Protein AF-A0A5J5IST2-F1 (afdb_monomer)

Organism: NCBI:txid661398

pLDDT: mean 74.39, std 21.65, range [31.3, 98.25]

Nearest PDB structures (foldseek):
  8cgm-assembly2_B  TM=4.853E-01  e=4.528E-01  Porphyromonas gingivalis ATCC 33277
  6ugh-assembly1_B  TM=4.024E-01  e=3.810E+00  Homo sapiens
  6d3k-assembly1_A  TM=3.036E-01  e=1.909E+00  Homo sapiens
  4ipb-assembly2_B  TM=3.328E-01  e=8.052E+00  Bacteroides ovatus ATCC 8483

Foldseek 3Di:
DDPVLVVLLVVLCCLCPNPPNDCVVPVPSVVVNVVSVVVVVVVVVVVPDPDPDDDDDDDDDDDDDDDDDDDDDDDDDDDDDDDDDDDDDDDDDDDDDPVVVVVVVVVVVVVVVVVVVVVVVVVVVVVVPPDDDPPQKDKDWDDFWFWPPDDAQQLCVLQAPDDKTWTDADQQKTWIKGFGVPDPDRKIKIFIAGPVCRHVRHVVDDDGPDMFIADVPAFGKDKDFDDPPDHPSCCVVAPGRWIWMWGDDPGGIIIMTIDDPPPPPDD

Mean predicted aligned error: 20.59 Å

Radius of gyration: 33.07 Å; Cα contacts (8 Å, |Δi|>4): 316; chains: 1; bounding box: 80×92×82 Å

Secondary structure (DSSP, 8-state):
--HHHHHHHHHHHHHHHSTT--GGG-HHHHHHHHHHHHHHHHHHHHHTSPPPPPPPPPPPPPPP---------------------------PPPPPPHHHHHHHHHHHHHHHHHHHHHHHHHHHGGGTT-----TT--EEEEEEEPB--PPPPHHHHTT-SS--EEB--BTTEEEEEEE-TTSSSS-EEEEEEETTSTTT-BTTB---SEEEE-BTTBPPEEEEE--TTS-HHHHHHS-TT-EEEEEE-SS-EEEEEEPPP------

Structure (mmCIF, N/CA/C/O backbone):
data_AF-A0A5J5IST2-F1
#
_entry.id   AF-A0A5J5IST2-F1
#
loop_
_atom_site.group_PDB
_atom_site.id
_atom_site.type_symbol
_atom_site.label_atom_id
_atom_site.label_alt_id
_atom_site.label_comp_id
_atom_site.label_asym_id
_atom_site.label_entity_id
_atom_site.label_seq_id
_atom_site.pdbx_PDB_ins_code
_atom_site.Cartn_x
_atom_site.Cartn_y
_atom_site.Cartn_z
_atom_site.occupancy
_atom_site.B_iso_or_equiv
_atom_site.auth_seq_id
_atom_site.auth_comp_id
_atom_site.auth_asym_id
_atom_site.auth_atom_id
_atom_site.pdbx_PDB_model_num
ATOM 1 N N . MET A 1 1 ? 1.943 11.727 -34.999 1.00 65.00 1 MET A N 1
ATOM 2 C CA . MET A 1 1 ? 2.673 10.558 -35.537 1.00 65.00 1 MET A CA 1
ATOM 3 C C . MET A 1 1 ? 1.964 10.143 -36.815 1.00 65.00 1 MET A C 1
ATOM 5 O O . MET A 1 1 ? 0.787 10.457 -36.927 1.00 65.00 1 MET A O 1
ATOM 9 N N . ASP A 1 2 ? 2.657 9.542 -37.778 1.00 83.94 2 ASP A N 1
ATOM 10 C CA . ASP A 1 2 ? 2.023 9.067 -39.017 1.00 83.94 2 ASP A CA 1
ATOM 11 C C . ASP A 1 2 ? 1.134 7.839 -38.740 1.00 83.94 2 ASP A C 1
ATOM 13 O O . ASP A 1 2 ? 1.546 6.939 -38.002 1.00 83.94 2 ASP A O 1
ATOM 17 N N . ASP A 1 3 ? -0.068 7.792 -39.321 1.00 85.12 3 ASP A N 1
ATOM 18 C CA . ASP A 1 3 ? -1.075 6.751 -39.051 1.00 85.12 3 ASP A CA 1
ATOM 19 C C . ASP A 1 3 ? -0.563 5.347 -39.419 1.00 85.12 3 ASP A C 1
ATOM 21 O O . ASP A 1 3 ? -0.889 4.356 -38.754 1.00 85.12 3 ASP A O 1
ATOM 25 N N . GLY A 1 4 ? 0.296 5.263 -40.442 1.00 91.50 4 GLY A N 1
ATOM 26 C CA . GLY A 1 4 ? 0.956 4.025 -40.855 1.00 91.50 4 GLY A CA 1
ATOM 27 C C . GLY A 1 4 ? 1.895 3.467 -39.784 1.00 91.50 4 GLY A C 1
ATOM 28 O O . GLY A 1 4 ? 1.865 2.271 -39.497 1.00 91.50 4 GLY A O 1
ATOM 29 N N . VAL A 1 5 ? 2.663 4.336 -39.124 1.00 92.50 5 VAL A N 1
ATOM 30 C CA . VAL A 1 5 ? 3.606 3.953 -38.060 1.00 92.50 5 VAL A CA 1
ATOM 31 C C . VAL A 1 5 ? 2.863 3.458 -36.816 1.00 92.50 5 VAL A C 1
ATOM 33 O O . VAL A 1 5 ? 3.258 2.468 -36.200 1.00 92.50 5 VAL A O 1
ATOM 36 N N . THR A 1 6 ? 1.743 4.092 -36.460 1.00 93.94 6 THR A N 1
ATOM 37 C CA 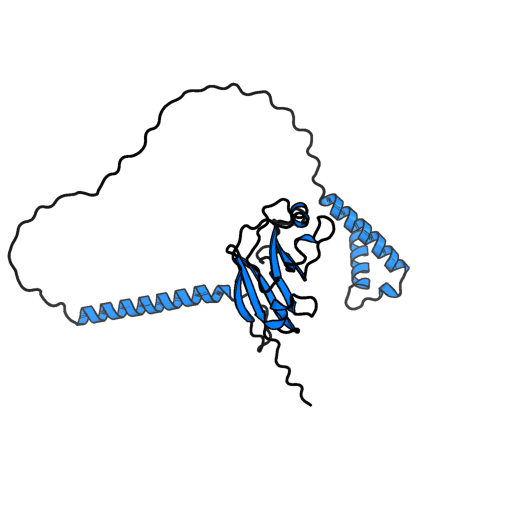. THR A 1 6 ? 0.906 3.642 -35.337 1.00 93.94 6 THR A CA 1
ATOM 38 C C . THR A 1 6 ? 0.248 2.285 -35.619 1.00 93.94 6 THR A C 1
ATOM 40 O O . THR A 1 6 ? 0.114 1.459 -34.713 1.00 93.94 6 THR A O 1
ATOM 43 N N . ALA A 1 7 ? -0.158 2.023 -36.866 1.00 96.62 7 ALA A N 1
ATOM 44 C CA . ALA A 1 7 ? -0.678 0.719 -37.272 1.00 96.62 7 ALA A CA 1
ATOM 45 C C . ALA A 1 7 ? 0.398 -0.379 -37.243 1.00 96.62 7 ALA A C 1
ATOM 47 O O . ALA A 1 7 ? 0.133 -1.468 -36.728 1.00 96.62 7 ALA A O 1
ATOM 48 N N . GLU A 1 8 ? 1.607 -0.075 -37.721 1.00 97.12 8 GLU A N 1
ATOM 49 C CA . GLU A 1 8 ? 2.764 -0.976 -37.689 1.00 97.12 8 GLU A CA 1
ATOM 50 C C . GLU A 1 8 ? 3.130 -1.370 -36.247 1.00 97.12 8 GLU A C 1
ATOM 52 O O . GLU A 1 8 ? 3.204 -2.559 -35.929 1.00 97.12 8 GLU A O 1
ATOM 57 N N . LEU A 1 9 ? 3.262 -0.389 -35.345 1.00 97.81 9 LEU A N 1
ATOM 58 C CA . LEU A 1 9 ? 3.577 -0.633 -33.933 1.00 97.81 9 LEU A CA 1
ATOM 59 C C . LEU A 1 9 ? 2.525 -1.523 -33.253 1.00 97.81 9 LEU A C 1
ATOM 61 O O . LEU A 1 9 ? 2.870 -2.446 -32.515 1.00 97.81 9 LEU A O 1
ATOM 65 N N . ARG A 1 10 ? 1.235 -1.292 -33.528 1.00 97.31 10 ARG A N 1
ATOM 66 C CA . ARG A 1 10 ? 0.147 -2.126 -32.992 1.00 97.31 10 ARG A CA 1
ATOM 67 C C . ARG A 1 10 ? 0.252 -3.576 -33.467 1.00 97.31 10 ARG A C 1
ATOM 69 O O . ARG A 1 10 ? 0.055 -4.486 -32.665 1.00 97.31 10 ARG A O 1
ATOM 76 N N . ALA A 1 11 ? 0.563 -3.792 -34.744 1.00 97.44 11 ALA A N 1
ATOM 77 C CA . ALA A 1 11 ? 0.698 -5.131 -35.307 1.00 97.44 11 ALA A CA 1
ATOM 78 C C . ALA A 1 11 ? 1.890 -5.886 -34.694 1.00 97.44 11 ALA A C 1
ATOM 80 O O . ALA A 1 11 ? 1.756 -7.048 -34.317 1.00 97.44 11 ALA A O 1
ATOM 81 N N . LEU A 1 12 ? 3.033 -5.214 -34.526 1.00 98.06 12 LEU A N 1
ATOM 82 C CA . LEU A 1 12 ? 4.217 -5.812 -33.906 1.00 98.06 12 LEU A CA 1
ATOM 83 C C . LEU A 1 12 ? 4.008 -6.107 -32.412 1.00 98.06 12 LEU A C 1
ATOM 85 O O . LEU A 1 12 ? 4.374 -7.187 -31.957 1.00 98.06 12 LEU A O 1
ATOM 89 N N . ARG A 1 13 ? 3.340 -5.221 -31.658 1.00 97.81 13 ARG A N 1
ATOM 90 C CA . ARG A 1 13 ? 2.978 -5.482 -30.251 1.00 97.81 13 ARG A CA 1
ATOM 91 C C . ARG A 1 13 ? 2.026 -6.669 -30.104 1.00 97.81 13 ARG A C 1
ATOM 93 O O . ARG A 1 13 ? 2.186 -7.450 -29.175 1.00 97.81 13 ARG A O 1
ATOM 100 N N . ALA A 1 14 ? 1.077 -6.852 -31.025 1.00 97.69 14 ALA A N 1
ATOM 101 C CA . ALA A 1 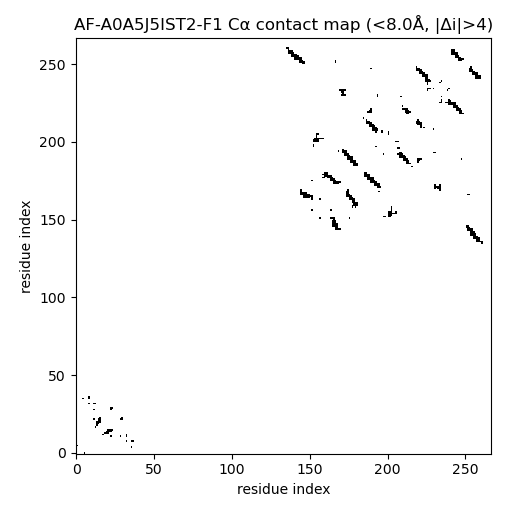14 ? 0.199 -8.024 -31.015 1.00 97.69 14 ALA A CA 1
ATOM 102 C C . ALA A 1 14 ? 0.974 -9.335 -31.245 1.00 97.69 14 ALA A C 1
ATOM 104 O O . ALA A 1 14 ? 0.683 -10.338 -30.604 1.00 97.69 14 ALA A O 1
ATOM 105 N N . ARG A 1 15 ? 2.001 -9.317 -32.101 1.00 97.75 15 ARG A N 1
ATOM 106 C CA . ARG A 1 15 ? 2.897 -10.464 -32.322 1.00 97.75 15 ARG A CA 1
ATOM 107 C C . ARG A 1 15 ? 3.872 -10.716 -31.169 1.00 97.75 15 ARG A C 1
ATOM 109 O O . ARG A 1 15 ? 4.366 -11.828 -31.028 1.00 97.75 15 ARG A O 1
ATOM 116 N N . ALA A 1 16 ? 4.184 -9.696 -30.372 1.00 97.69 16 ALA A N 1
ATOM 117 C CA . ALA A 1 16 ? 5.102 -9.808 -29.238 1.00 97.69 16 ALA A CA 1
ATOM 118 C C . ALA A 1 16 ? 4.411 -10.183 -27.924 1.00 97.69 16 ALA A C 1
ATOM 120 O O . ALA A 1 16 ? 4.942 -10.975 -27.152 1.00 97.69 16 ALA A O 1
ATOM 121 N N . TYR A 1 17 ? 3.238 -9.603 -27.677 1.00 96.81 17 TYR A N 1
ATOM 122 C CA . TYR A 1 17 ? 2.548 -9.638 -26.386 1.00 96.81 17 TYR A CA 1
ATOM 123 C C . TYR A 1 17 ? 1.113 -10.177 -26.484 1.00 96.81 17 TYR A C 1
ATOM 125 O O . TYR A 1 17 ? 0.391 -10.187 -25.489 1.00 96.81 17 TYR A O 1
ATOM 133 N N . GLY A 1 18 ? 0.667 -10.574 -27.678 1.00 94.88 18 GLY A N 1
ATOM 134 C CA . GLY A 1 18 ? -0.657 -11.149 -27.894 1.00 94.88 18 GLY A CA 1
ATOM 135 C C . GLY A 1 18 ? -0.733 -12.644 -27.564 1.00 94.88 18 GLY A C 1
ATOM 136 O O . GLY A 1 18 ? 0.283 -13.282 -27.293 1.00 94.88 18 GLY A O 1
ATOM 137 N N . PRO A 1 19 ? -1.945 -13.224 -27.606 1.00 93.06 19 PRO A N 1
ATOM 138 C CA . PRO A 1 19 ? -2.176 -14.634 -27.279 1.00 93.06 19 PRO A CA 1
ATOM 139 C C . PRO A 1 19 ? -1.439 -15.605 -28.214 1.00 93.06 19 PRO A C 1
ATOM 141 O O . PRO A 1 19 ? -1.058 -16.690 -27.786 1.00 93.06 19 PRO A O 1
ATOM 144 N N . ASP A 1 20 ? -1.193 -15.191 -29.458 1.00 93.12 20 ASP A N 1
ATOM 145 C CA . ASP A 1 20 ? -0.492 -15.967 -30.485 1.00 93.12 20 ASP A CA 1
ATOM 146 C C . ASP A 1 20 ? 0.919 -15.403 -30.747 1.00 93.12 20 ASP A C 1
ATOM 148 O O . ASP A 1 20 ? 1.329 -15.244 -31.897 1.00 93.12 20 ASP A O 1
ATOM 152 N N . ALA A 1 21 ? 1.643 -15.016 -29.689 1.00 95.69 21 ALA A N 1
ATOM 153 C CA . ALA A 1 21 ? 2.932 -14.340 -29.824 1.00 95.69 21 ALA A CA 1
ATOM 154 C C . ALA A 1 21 ? 3.976 -15.192 -30.577 1.00 95.69 21 ALA A C 1
ATOM 156 O O . ALA A 1 21 ? 4.394 -16.252 -30.111 1.00 95.69 21 ALA A O 1
ATOM 157 N N . ASP A 1 22 ? 4.433 -14.695 -31.729 1.00 96.56 22 ASP A N 1
ATOM 158 C CA . ASP A 1 22 ? 5.353 -15.377 -32.647 1.00 96.56 22 ASP A CA 1
ATOM 159 C C . ASP A 1 22 ? 6.625 -14.563 -32.955 1.00 96.56 22 ASP A C 1
ATOM 161 O O . ASP A 1 22 ? 7.525 -15.048 -33.645 1.00 96.56 22 ASP A O 1
ATOM 165 N N . ILE A 1 23 ? 6.738 -13.333 -32.434 1.00 97.12 23 ILE A N 1
ATOM 166 C CA . ILE A 1 23 ? 7.787 -12.384 -32.845 1.00 97.12 23 ILE A CA 1
AT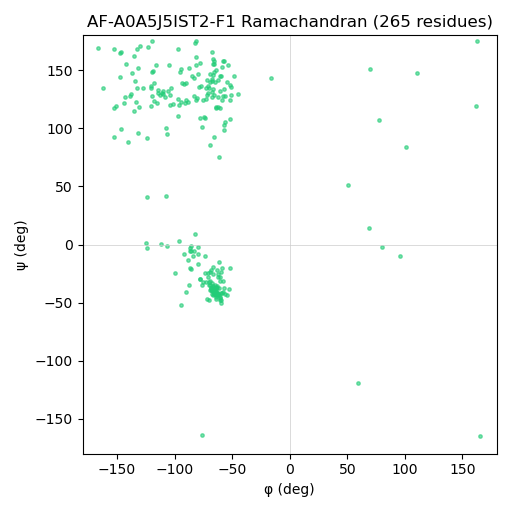OM 167 C C . ILE A 1 23 ? 9.212 -12.875 -32.552 1.00 97.12 23 ILE A C 1
ATOM 169 O O . ILE A 1 23 ? 10.151 -12.476 -33.235 1.00 97.12 23 ILE A O 1
ATOM 173 N N . ALA A 1 24 ? 9.386 -13.763 -31.568 1.00 94.75 24 ALA A N 1
ATOM 174 C CA . ALA A 1 24 ? 10.693 -14.281 -31.165 1.00 94.75 24 ALA A CA 1
ATOM 175 C C . ALA A 1 24 ? 11.399 -15.077 -32.280 1.00 94.75 24 ALA A C 1
ATOM 177 O O . ALA A 1 24 ? 12.623 -15.202 -32.265 1.00 94.75 24 ALA A O 1
ATOM 178 N N . ALA A 1 25 ? 10.645 -15.597 -33.256 1.00 96.19 25 ALA A N 1
ATOM 179 C CA . ALA A 1 25 ? 11.194 -16.274 -34.430 1.00 96.19 25 ALA A CA 1
ATOM 180 C C . ALA A 1 25 ? 11.633 -15.303 -35.549 1.00 96.19 25 ALA A C 1
ATOM 182 O O . ALA A 1 25 ? 12.219 -15.736 -36.541 1.00 96.19 25 ALA A O 1
ATOM 183 N N . ASP A 1 26 ? 11.366 -14.001 -35.400 1.00 97.12 26 ASP A N 1
ATOM 184 C CA . ASP A 1 26 ? 11.625 -12.957 -36.389 1.00 97.12 26 ASP A CA 1
ATOM 185 C C . ASP A 1 26 ? 12.507 -11.840 -35.781 1.00 97.12 26 ASP A C 1
ATOM 187 O O . ASP A 1 26 ? 12.013 -10.874 -35.180 1.00 97.12 26 ASP A O 1
ATOM 191 N N . PRO A 1 27 ? 13.845 -11.942 -35.915 1.00 96.25 27 PRO A N 1
ATOM 192 C CA . PRO A 1 27 ? 14.768 -10.973 -35.323 1.00 96.25 27 PRO A CA 1
ATOM 193 C C . PRO A 1 27 ? 14.659 -9.581 -35.961 1.00 96.25 27 PRO A C 1
ATOM 195 O O . PRO A 1 27 ? 14.949 -8.580 -35.305 1.00 96.25 27 PRO A O 1
ATOM 198 N N . VAL A 1 28 ? 14.208 -9.494 -37.218 1.00 97.88 28 VAL A N 1
ATOM 199 C CA . VAL A 1 28 ? 14.003 -8.213 -37.907 1.00 97.88 28 VAL A CA 1
ATOM 200 C C . VAL A 1 28 ? 12.783 -7.504 -37.325 1.00 97.88 28 VAL A C 1
ATOM 202 O O . VAL A 1 28 ? 12.878 -6.329 -36.969 1.00 97.88 28 VAL A O 1
ATOM 205 N N . ALA A 1 29 ? 11.666 -8.218 -37.152 1.00 96.81 29 ALA A N 1
ATOM 206 C CA . ALA A 1 29 ? 10.476 -7.673 -36.500 1.00 96.81 29 ALA A CA 1
ATOM 207 C C . ALA A 1 29 ? 10.749 -7.257 -35.048 1.00 96.81 29 ALA A C 1
ATOM 209 O O . ALA A 1 29 ? 10.258 -6.220 -34.607 1.00 96.81 29 ALA A O 1
ATOM 210 N N . THR A 1 30 ? 11.578 -8.016 -34.328 1.00 97.81 30 THR A N 1
ATOM 211 C CA . THR A 1 30 ? 11.983 -7.680 -32.954 1.00 97.81 30 THR A CA 1
ATOM 212 C C . THR A 1 30 ? 12.784 -6.375 -32.902 1.00 97.81 30 THR A C 1
ATOM 214 O O . THR A 1 30 ? 12.475 -5.493 -32.101 1.00 97.81 30 THR A O 1
ATOM 217 N N . SER A 1 31 ? 13.773 -6.205 -33.789 1.00 97.62 31 SER A N 1
ATOM 218 C CA . SER A 1 31 ? 14.543 -4.955 -33.890 1.00 97.62 31 SER A CA 1
ATOM 219 C C . SER A 1 31 ? 13.645 -3.771 -34.248 1.00 97.62 31 SER A C 1
ATOM 221 O O . SER A 1 31 ? 13.740 -2.704 -33.642 1.00 97.62 31 SER A O 1
ATOM 223 N N . ARG A 1 32 ? 12.729 -3.968 -35.203 1.00 97.69 32 ARG A N 1
ATOM 224 C CA . ARG A 1 32 ? 11.793 -2.933 -35.645 1.00 97.69 32 ARG A CA 1
ATOM 225 C C . ARG A 1 32 ? 10.823 -2.517 -34.538 1.00 97.69 32 ARG A C 1
ATOM 227 O O . ARG A 1 32 ? 10.552 -1.328 -34.384 1.00 97.69 32 ARG A O 1
ATOM 234 N N . LEU A 1 33 ? 10.330 -3.471 -33.747 1.00 98.25 33 LEU A N 1
ATOM 235 C CA . LEU A 1 33 ? 9.486 -3.189 -32.587 1.00 98.25 33 LEU A CA 1
ATOM 236 C C . LEU A 1 33 ? 10.235 -2.324 -31.565 1.00 98.25 33 LEU A C 1
ATOM 238 O O . LEU A 1 33 ? 9.705 -1.302 -31.137 1.00 98.25 33 LEU A O 1
ATOM 242 N N . ALA A 1 34 ? 11.479 -2.680 -31.234 1.00 97.44 34 ALA A N 1
ATOM 243 C CA . ALA A 1 34 ? 12.287 -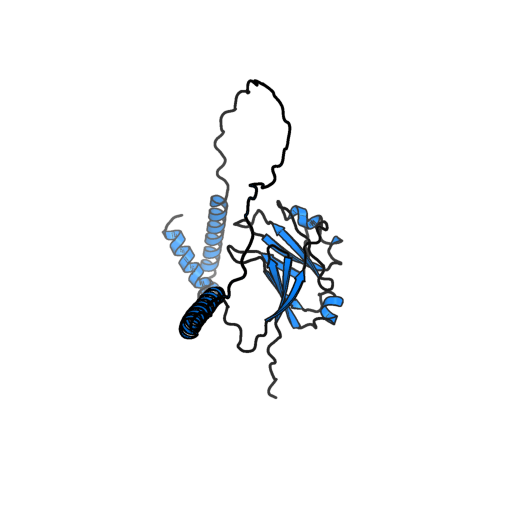1.932 -30.271 1.00 97.44 34 ALA A CA 1
ATOM 244 C C . ALA A 1 34 ? 12.520 -0.469 -30.699 1.00 97.44 34 ALA A C 1
ATOM 246 O O . ALA A 1 34 ? 12.404 0.442 -29.875 1.00 97.44 34 ALA A O 1
ATOM 247 N N . GLU A 1 35 ? 12.795 -0.225 -31.986 1.00 97.69 35 GLU A N 1
ATOM 248 C CA . GLU A 1 35 ? 12.922 1.129 -32.544 1.00 97.69 35 GLU A CA 1
ATOM 249 C C . GLU A 1 35 ? 11.634 1.945 -32.377 1.00 97.69 35 GLU A C 1
ATOM 251 O O . GLU A 1 35 ? 11.667 3.092 -31.921 1.00 97.69 35 GLU A O 1
ATO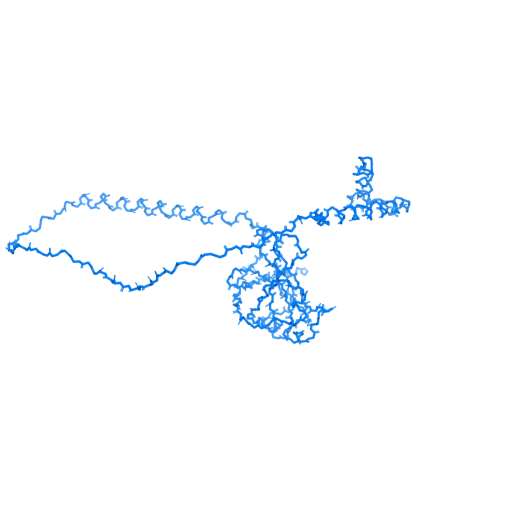M 256 N N . LEU A 1 36 ? 10.490 1.353 -32.734 1.00 97.56 36 LEU A N 1
ATOM 257 C CA . LEU A 1 36 ? 9.199 2.035 -32.682 1.00 97.56 36 LEU A CA 1
ATOM 258 C C . LEU A 1 36 ? 8.758 2.320 -31.243 1.00 97.56 36 LEU A C 1
ATOM 260 O O . LEU A 1 36 ? 8.239 3.401 -30.975 1.00 97.56 36 LEU A O 1
ATOM 264 N N . GLU A 1 37 ? 9.010 1.413 -30.299 1.00 97.25 37 GLU A N 1
ATOM 265 C CA . GLU A 1 37 ? 8.708 1.638 -28.882 1.00 97.25 37 GLU A CA 1
ATOM 266 C C . GLU A 1 37 ? 9.615 2.687 -28.236 1.00 97.25 37 GLU A C 1
ATOM 268 O O . GLU A 1 37 ? 9.167 3.453 -27.380 1.00 97.25 37 GLU A O 1
ATOM 273 N N . ALA A 1 38 ? 10.883 2.762 -28.648 1.00 96.31 38 ALA A N 1
ATOM 274 C CA . ALA A 1 38 ? 11.777 3.831 -28.219 1.00 96.31 38 ALA A CA 1
ATOM 275 C C . ALA A 1 38 ? 11.295 5.202 -28.717 1.00 96.31 38 ALA A C 1
ATOM 277 O O . ALA A 1 38 ? 11.268 6.160 -27.940 1.00 96.31 38 ALA A O 1
ATOM 278 N N . ALA A 1 39 ? 10.862 5.287 -29.978 1.00 94.06 39 ALA A N 1
ATOM 279 C CA . ALA A 1 39 ? 10.300 6.506 -30.550 1.00 94.06 39 ALA A CA 1
ATOM 280 C C . ALA A 1 39 ? 8.971 6.912 -29.883 1.00 94.06 39 ALA A C 1
ATOM 282 O O . ALA A 1 39 ? 8.778 8.089 -29.581 1.00 94.06 39 ALA A O 1
ATOM 283 N N . ASP A 1 40 ? 8.087 5.950 -29.605 1.00 94.69 40 ASP A N 1
ATOM 284 C CA . ASP A 1 40 ? 6.813 6.148 -28.898 1.00 94.69 40 ASP A CA 1
ATOM 285 C C . ASP A 1 40 ? 7.045 6.692 -27.477 1.00 94.69 40 ASP A C 1
ATOM 287 O O . ASP A 1 40 ? 6.474 7.712 -27.088 1.00 94.69 40 ASP A O 1
ATOM 291 N N . ARG A 1 41 ? 7.990 6.100 -26.732 1.00 93.31 41 ARG A N 1
ATOM 292 C CA . ARG A 1 41 ? 8.382 6.569 -25.392 1.00 93.31 41 ARG A CA 1
ATOM 293 C C . ARG A 1 41 ? 8.971 7.981 -25.423 1.00 93.31 41 ARG A C 1
ATOM 295 O O . ARG A 1 41 ? 8.647 8.799 -24.564 1.00 93.31 41 ARG A O 1
ATOM 302 N N . ALA A 1 42 ? 9.810 8.289 -26.413 1.00 91.56 42 ALA A N 1
ATOM 303 C CA . ALA A 1 42 ? 10.384 9.623 -26.582 1.00 91.56 42 ALA A CA 1
ATOM 304 C C . ALA A 1 42 ? 9.319 10.674 -26.942 1.00 91.56 42 ALA A C 1
ATOM 306 O O . ALA A 1 42 ? 9.364 11.795 -26.431 1.00 91.56 42 ALA A O 1
ATOM 307 N N . ALA A 1 43 ? 8.344 10.317 -27.783 1.00 89.38 43 ALA A N 1
ATOM 308 C CA . ALA A 1 43 ? 7.223 11.185 -28.131 1.00 89.38 43 ALA A CA 1
ATOM 309 C C . ALA A 1 43 ? 6.309 11.446 -26.924 1.00 89.38 43 ALA A C 1
ATOM 311 O O . ALA A 1 43 ? 5.945 12.595 -26.676 1.00 89.38 43 ALA A O 1
ATOM 312 N N . ALA A 1 44 ? 6.003 10.413 -26.134 1.00 88.38 44 ALA A N 1
ATOM 313 C CA . ALA A 1 44 ? 5.244 10.547 -24.893 1.00 88.38 44 ALA A CA 1
ATOM 314 C C . ALA A 1 44 ? 5.967 11.452 -23.880 1.00 88.38 44 ALA A C 1
ATOM 316 O O . ALA A 1 44 ? 5.368 12.378 -23.338 1.00 88.38 44 ALA A O 1
ATOM 317 N N . ALA A 1 45 ? 7.278 11.265 -23.695 1.00 87.00 45 ALA A N 1
ATOM 318 C CA . ALA A 1 45 ? 8.089 12.122 -22.830 1.00 87.00 45 ALA A CA 1
ATOM 319 C C . ALA A 1 45 ? 8.145 13.580 -23.323 1.00 87.00 45 ALA A C 1
ATOM 321 O O . ALA A 1 45 ? 8.151 14.511 -22.524 1.00 87.00 45 ALA A O 1
ATOM 322 N N . ALA A 1 46 ? 8.167 13.809 -24.640 1.00 85.25 46 ALA A N 1
ATOM 323 C CA . ALA A 1 46 ? 8.108 15.154 -25.205 1.00 85.25 46 ALA A CA 1
ATOM 324 C C . ALA A 1 46 ? 6.736 15.821 -25.014 1.00 85.25 46 ALA A C 1
ATOM 326 O O . ALA A 1 46 ? 6.690 17.027 -24.797 1.00 85.25 46 ALA A O 1
ATOM 327 N N . ALA A 1 47 ? 5.643 15.056 -25.059 1.00 83.31 47 ALA A N 1
ATOM 328 C CA . ALA A 1 47 ? 4.291 15.564 -24.823 1.00 83.31 47 ALA A CA 1
ATOM 329 C C . ALA A 1 47 ? 4.034 15.940 -23.353 1.00 83.31 47 ALA A C 1
ATOM 331 O O . ALA A 1 47 ? 3.225 16.823 -23.087 1.00 83.31 47 ALA A O 1
ATOM 332 N N . LEU A 1 48 ? 4.729 15.289 -22.415 1.00 79.62 48 LEU A N 1
ATOM 333 C CA . LEU A 1 48 ? 4.647 15.563 -20.976 1.00 79.62 48 LEU A CA 1
ATOM 334 C C . LEU A 1 48 ? 5.553 16.713 -20.518 1.00 79.62 48 LEU A C 1
ATOM 336 O O . LEU A 1 48 ? 5.436 17.156 -19.377 1.00 79.62 48 LEU A O 1
ATOM 340 N N . ARG A 1 49 ? 6.458 17.210 -21.375 1.00 76.31 49 ARG A N 1
ATOM 341 C CA . ARG A 1 49 ? 7.262 18.386 -21.031 1.00 76.31 49 ARG A CA 1
ATOM 342 C C . ARG A 1 49 ? 6.353 19.617 -20.947 1.00 76.31 49 ARG A C 1
ATOM 344 O O . ARG A 1 49 ? 5.645 19.890 -21.921 1.00 76.31 49 ARG A O 1
ATOM 351 N N . PRO A 1 50 ? 6.385 20.374 -19.833 1.00 70.06 50 PRO A N 1
ATOM 352 C CA . PRO A 1 50 ? 5.712 21.660 -19.750 1.00 70.06 50 PRO A CA 1
ATOM 353 C C . PRO A 1 50 ? 6.125 22.519 -20.941 1.00 70.06 50 PRO A C 1
ATOM 355 O O . PRO A 1 50 ? 7.313 22.643 -21.251 1.00 70.06 50 PRO A O 1
ATOM 358 N N . ARG A 1 51 ? 5.141 23.070 -21.652 1.00 62.53 51 ARG A N 1
ATOM 359 C CA . ARG A 1 51 ? 5.409 24.032 -22.716 1.00 62.53 51 ARG A CA 1
ATOM 360 C C . ARG A 1 51 ? 6.043 25.245 -22.042 1.00 62.53 51 ARG A C 1
ATOM 362 O O . ARG A 1 51 ? 5.421 25.818 -21.153 1.00 62.53 51 ARG A O 1
ATOM 369 N N . GLU A 1 52 ? 7.281 25.562 -22.413 1.00 63.09 52 GLU A N 1
ATOM 370 C CA . GLU A 1 52 ? 8.013 26.696 -21.847 1.00 63.09 52 GLU A CA 1
ATOM 371 C C . GLU A 1 52 ? 7.129 27.950 -21.952 1.00 63.09 52 GLU A C 1
ATOM 373 O O . GLU A 1 52 ? 6.610 28.217 -23.046 1.00 63.09 52 GLU A O 1
ATOM 378 N N . PRO A 1 53 ? 6.848 28.647 -20.836 1.00 58.78 53 PRO A N 1
ATOM 379 C CA . PRO A 1 53 ? 6.007 29.829 -20.873 1.00 58.78 53 PRO A CA 1
ATOM 380 C C . PRO A 1 53 ? 6.685 30.884 -21.749 1.00 58.78 53 PRO A C 1
ATOM 382 O O . PRO A 1 53 ? 7.860 31.208 -21.576 1.00 58.78 53 PRO A O 1
ATOM 385 N N . GLU A 1 54 ? 5.939 31.386 -22.729 1.00 61.62 54 GLU A N 1
ATOM 386 C CA . GLU A 1 54 ? 6.326 32.551 -23.521 1.00 61.62 54 GLU A CA 1
ATOM 387 C C . GLU A 1 54 ? 6.551 33.730 -22.550 1.00 61.62 54 GLU A C 1
ATOM 389 O O . GLU A 1 54 ? 5.753 33.886 -21.624 1.00 61.62 54 GLU A O 1
ATOM 394 N N . PRO A 1 55 ? 7.642 34.512 -22.674 1.00 49.31 55 PRO A N 1
ATOM 395 C CA . PRO A 1 55 ? 8.034 35.461 -21.636 1.00 49.31 55 PRO A CA 1
ATOM 396 C C . PRO A 1 55 ? 6.960 36.536 -21.427 1.00 49.31 55 PRO A C 1
ATOM 398 O O . PRO A 1 55 ? 6.638 37.307 -22.333 1.00 49.31 55 PRO A O 1
ATOM 401 N N . GLU A 1 56 ? 6.419 36.569 -20.212 1.00 59.56 56 GLU A N 1
ATOM 402 C CA . GLU A 1 56 ? 5.426 37.532 -19.741 1.00 59.56 56 GLU A CA 1
ATOM 403 C C . GLU A 1 56 ? 6.110 38.883 -19.416 1.00 59.56 56 GLU A C 1
ATOM 405 O O . GLU A 1 56 ? 7.209 38.885 -18.855 1.00 59.56 56 GLU A O 1
ATOM 410 N N . PRO A 1 57 ? 5.535 40.042 -19.798 1.00 51.56 57 PRO A N 1
ATOM 411 C CA . PRO A 1 57 ? 6.148 41.351 -19.554 1.00 51.56 57 PRO A CA 1
ATOM 412 C C . PRO A 1 57 ? 6.101 41.758 -18.066 1.00 51.56 57 PRO A C 1
ATOM 414 O O . PRO A 1 57 ? 5.105 41.528 -17.385 1.00 51.56 57 PRO A O 1
ATOM 417 N N . GLU A 1 58 ? 7.181 42.385 -17.579 1.00 48.22 58 GLU A N 1
ATOM 418 C CA . GLU A 1 58 ? 7.401 42.781 -16.172 1.00 48.22 58 GLU A CA 1
ATOM 419 C C . GLU A 1 58 ? 6.352 43.772 -15.607 1.00 48.22 58 GLU A C 1
ATOM 421 O O . GLU A 1 58 ? 5.918 44.679 -16.325 1.00 48.22 58 GLU A O 1
ATOM 426 N N . PRO A 1 59 ? 5.991 43.672 -14.307 1.00 49.88 59 PRO A N 1
ATOM 427 C CA . PRO A 1 59 ? 5.080 44.604 -13.640 1.00 49.88 59 PRO A CA 1
ATOM 428 C C . PRO A 1 59 ? 5.791 45.807 -12.980 1.00 49.88 59 PRO A C 1
ATOM 430 O O . PRO A 1 59 ? 6.819 45.665 -12.317 1.00 49.88 59 PRO A O 1
ATOM 433 N N . GLU A 1 60 ? 5.198 46.999 -13.113 1.00 42.34 60 GLU A N 1
ATOM 434 C CA . GLU A 1 60 ? 5.587 48.243 -12.422 1.00 42.34 60 GLU A CA 1
ATOM 435 C C . GLU A 1 60 ? 5.021 48.324 -10.978 1.00 42.34 60 GLU A C 1
ATOM 437 O O . GLU A 1 60 ? 3.995 47.704 -10.687 1.00 42.34 60 GLU A O 1
ATOM 442 N N . PRO A 1 61 ? 5.660 49.081 -10.056 1.00 42.72 61 PRO A N 1
ATOM 443 C CA . PRO A 1 61 ? 5.382 49.013 -8.616 1.00 42.72 61 PRO A CA 1
ATOM 444 C C . PRO A 1 61 ? 4.135 49.785 -8.139 1.00 42.72 61 PRO A C 1
ATOM 446 O O . PRO A 1 61 ? 3.819 50.875 -8.617 1.00 42.72 61 PRO A O 1
ATOM 449 N N . GLU A 1 62 ? 3.489 49.219 -7.111 1.00 43.75 62 GLU A N 1
ATOM 450 C CA . GLU A 1 62 ? 2.332 49.745 -6.373 1.00 43.75 62 GLU A CA 1
ATOM 451 C C . GLU A 1 62 ? 2.624 51.016 -5.555 1.00 43.75 62 GLU A C 1
ATOM 453 O O . GLU A 1 62 ? 3.674 51.162 -4.923 1.00 43.75 62 GLU A O 1
ATOM 458 N N . VAL A 1 63 ? 1.615 51.891 -5.480 1.00 38.75 63 VAL A N 1
ATOM 459 C CA . VAL A 1 63 ? 1.523 53.000 -4.522 1.00 38.75 63 VAL A CA 1
ATOM 460 C C . VAL A 1 63 ? 0.525 52.615 -3.426 1.00 38.75 63 VAL A C 1
ATOM 462 O O . VAL A 1 63 ? -0.645 52.361 -3.699 1.00 38.75 63 VAL A O 1
ATOM 465 N N . VAL A 1 64 ? 1.022 52.584 -2.192 1.00 40.44 64 VAL A N 1
ATOM 466 C CA . VAL A 1 64 ? 0.293 52.403 -0.927 1.00 40.44 64 VAL A CA 1
ATOM 467 C C . VAL A 1 64 ? -0.611 53.596 -0.609 1.00 40.44 64 VAL A C 1
ATOM 469 O O . VAL A 1 64 ? -0.175 54.739 -0.736 1.00 40.44 64 VAL A O 1
ATOM 472 N N . ASP A 1 65 ? -1.809 53.331 -0.078 1.00 32.59 65 ASP A N 1
ATOM 473 C CA . ASP A 1 65 ? -2.508 54.288 0.784 1.00 32.59 65 ASP A CA 1
ATOM 474 C C . ASP A 1 65 ? -3.174 53.563 1.967 1.00 32.59 65 ASP A C 1
ATOM 476 O O . ASP A 1 65 ? -3.871 52.558 1.814 1.00 32.59 65 ASP A O 1
ATOM 480 N N . GLU A 1 66 ? -2.886 54.066 3.163 1.00 35.97 66 GLU A N 1
ATOM 481 C CA . GLU A 1 66 ? -3.213 53.510 4.474 1.00 35.97 66 GLU A CA 1
ATOM 482 C C . GLU A 1 66 ? -4.279 54.395 5.128 1.00 35.97 66 GLU A C 1
ATOM 484 O O . GLU A 1 66 ? -4.073 55.598 5.264 1.00 35.97 66 GLU A O 1
ATOM 489 N N . VAL A 1 67 ? -5.381 53.823 5.628 1.00 35.31 67 VAL A N 1
ATOM 490 C CA . VAL A 1 67 ? -6.161 54.461 6.702 1.00 35.31 67 VAL A CA 1
ATOM 491 C C . VAL A 1 67 ? -6.730 53.432 7.676 1.00 35.31 67 VAL A C 1
ATOM 493 O O . VAL A 1 67 ? -7.477 52.520 7.327 1.00 35.31 67 VAL A O 1
ATOM 496 N N . ALA A 1 68 ? -6.332 53.641 8.926 1.00 31.30 68 ALA A N 1
ATOM 497 C CA . ALA A 1 68 ? -6.640 52.901 10.134 1.00 31.30 68 ALA A CA 1
ATOM 498 C C . ALA A 1 68 ? -8.119 52.962 10.560 1.00 31.30 68 ALA A C 1
ATOM 500 O O . ALA A 1 68 ? -8.800 53.949 10.290 1.00 31.30 68 ALA A O 1
ATOM 501 N N . ALA A 1 69 ? -8.561 51.976 11.358 1.00 32.75 69 ALA A N 1
ATOM 502 C CA . ALA A 1 69 ? -8.916 52.183 12.775 1.00 32.75 69 ALA A CA 1
ATOM 503 C C . ALA A 1 69 ? -9.809 51.065 13.374 1.00 32.75 69 ALA A C 1
ATOM 505 O O . ALA A 1 69 ? -10.976 50.934 13.029 1.00 32.75 69 ALA A O 1
ATOM 506 N N . LEU A 1 70 ? -9.249 50.411 14.404 1.00 31.66 70 LEU A N 1
ATOM 507 C CA . LEU A 1 70 ? -9.850 50.134 15.726 1.00 31.66 70 LEU A CA 1
ATOM 508 C C . LEU A 1 70 ? -10.884 48.990 15.892 1.00 31.66 70 LEU A C 1
ATOM 510 O O . LEU A 1 70 ? -12.069 49.125 15.609 1.00 31.66 70 LEU A O 1
ATOM 514 N N . PHE A 1 71 ? -10.416 47.915 16.541 1.00 33.66 71 PHE A N 1
ATOM 515 C CA . PHE A 1 71 ? -11.192 46.965 17.362 1.00 33.66 71 PHE A CA 1
ATOM 516 C C . PHE A 1 71 ? -11.743 47.651 18.638 1.00 33.66 71 PHE A C 1
ATOM 518 O O . PHE A 1 71 ? -11.135 48.625 19.099 1.00 33.66 71 PHE A O 1
ATOM 525 N N . PRO A 1 72 ? -12.848 47.162 19.248 1.00 35.22 72 PRO A N 1
ATOM 526 C CA . PRO A 1 72 ? -12.754 46.065 20.231 1.00 35.22 72 PRO A CA 1
ATOM 527 C C . PRO A 1 72 ? -13.902 45.026 20.198 1.00 35.22 72 PRO A C 1
ATOM 529 O O . PRO A 1 72 ? -15.023 45.305 19.782 1.00 35.22 72 PRO A O 1
ATOM 532 N N . GLU A 1 73 ? -13.591 43.820 20.686 1.00 37.59 73 GLU A N 1
ATOM 533 C CA . GLU A 1 73 ? -14.507 42.696 20.966 1.00 37.59 73 GLU A CA 1
ATOM 534 C C . GLU A 1 73 ? -15.341 42.896 22.271 1.00 37.59 73 GLU A C 1
ATOM 536 O O . GLU A 1 73 ? -15.325 43.984 22.848 1.00 37.59 73 GLU A O 1
ATOM 541 N N . PRO A 1 74 ? -15.980 41.857 22.856 1.00 47.41 74 PRO A N 1
ATOM 542 C CA . PRO A 1 74 ? -17.284 41.279 22.526 1.00 47.41 74 PRO A CA 1
ATOM 543 C C . PRO A 1 74 ? -18.289 41.455 23.692 1.00 47.41 74 PRO A C 1
ATOM 545 O O . PRO A 1 74 ? -17.905 41.518 24.860 1.00 47.41 74 PRO A O 1
ATOM 548 N N . VAL A 1 75 ? -19.601 41.479 23.423 1.00 35.75 75 VAL A N 1
ATOM 549 C CA . VAL A 1 75 ? -20.622 41.513 24.492 1.00 35.75 75 VAL A CA 1
ATOM 550 C C . VAL A 1 75 ? -21.721 40.495 24.214 1.00 35.75 75 VAL A C 1
ATOM 552 O O . VAL A 1 75 ? -22.366 40.518 23.168 1.00 35.75 75 VAL A O 1
ATOM 555 N N . GLY A 1 76 ? -21.912 39.588 25.174 1.00 32.69 76 GLY A N 1
ATOM 556 C CA . GLY A 1 76 ? -22.982 38.601 25.178 1.00 32.69 76 GLY A CA 1
ATOM 557 C C . GLY A 1 76 ? -24.370 39.212 25.356 1.00 32.69 76 GLY A C 1
ATOM 558 O O . GLY A 1 76 ? -24.534 40.358 25.768 1.00 32.69 76 GLY A O 1
ATOM 559 N N . SER A 1 77 ? -25.398 38.415 25.082 1.00 38.62 77 SER A N 1
ATOM 560 C CA . SER A 1 77 ? -26.750 38.673 25.572 1.00 38.62 77 SER A CA 1
ATOM 561 C C . SER A 1 77 ? -27.502 37.358 25.751 1.00 38.62 77 SER A C 1
ATOM 563 O O . SER A 1 77 ? -27.669 36.559 24.835 1.00 38.62 77 SER A O 1
ATOM 565 N N . THR A 1 78 ? -27.887 37.162 27.003 1.00 38.75 78 THR A N 1
ATOM 566 C CA . THR A 1 78 ? -28.794 36.176 27.589 1.00 38.75 78 THR A CA 1
ATOM 567 C C . THR A 1 78 ? -30.209 36.220 26.995 1.00 38.75 78 THR A C 1
ATOM 569 O O . THR A 1 78 ? -30.631 37.275 26.520 1.00 38.75 78 THR A O 1
ATOM 572 N N . PRO A 1 79 ? -30.990 35.127 27.096 1.00 44.41 79 PRO A N 1
ATOM 573 C CA . PRO A 1 79 ? -32.420 35.147 26.820 1.00 44.41 79 PRO A CA 1
ATOM 574 C C . PRO A 1 79 ? -33.188 35.632 28.056 1.00 44.41 79 PRO A C 1
ATOM 576 O O . PRO A 1 79 ? -33.012 35.080 29.141 1.00 44.41 79 PRO A O 1
ATOM 579 N N . ASP A 1 80 ? -34.057 36.632 27.897 1.00 33.59 80 ASP A N 1
ATOM 580 C CA . ASP A 1 80 ? -35.057 36.951 28.916 1.00 33.59 80 ASP A CA 1
ATOM 581 C C . ASP A 1 80 ? -36.305 37.606 28.299 1.00 33.59 80 ASP A C 1
ATOM 583 O O . ASP A 1 80 ? -36.244 38.694 27.722 1.00 33.59 80 ASP A O 1
ATOM 587 N N . ALA A 1 81 ? -37.448 36.933 28.430 1.00 37.44 81 ALA A N 1
ATOM 588 C CA . ALA A 1 81 ? -38.777 37.500 28.234 1.00 37.44 81 ALA A CA 1
ATOM 589 C C . ALA A 1 81 ? -39.712 36.917 29.307 1.00 37.44 81 ALA A C 1
ATOM 591 O O . ALA A 1 81 ? -40.325 35.866 29.138 1.00 37.44 81 ALA A O 1
ATOM 592 N N . ARG A 1 82 ? -39.699 37.644 30.425 1.00 36.97 82 ARG A N 1
ATOM 593 C CA . ARG A 1 82 ? -40.555 37.697 31.620 1.00 36.97 82 ARG A CA 1
ATOM 594 C C . ARG A 1 82 ? -41.956 37.058 31.591 1.00 36.97 82 ARG A C 1
ATOM 596 O O . ARG A 1 82 ? -42.719 37.188 30.637 1.00 36.97 82 ARG A O 1
ATOM 603 N N . GLU A 1 83 ? -42.257 36.496 32.764 1.00 40.94 83 GLU A N 1
ATOM 604 C CA . GLU A 1 83 ? -43.531 36.071 33.364 1.00 40.94 83 GLU A CA 1
ATOM 605 C C . GLU A 1 83 ? -44.629 37.152 33.409 1.00 40.94 83 GLU A C 1
ATOM 607 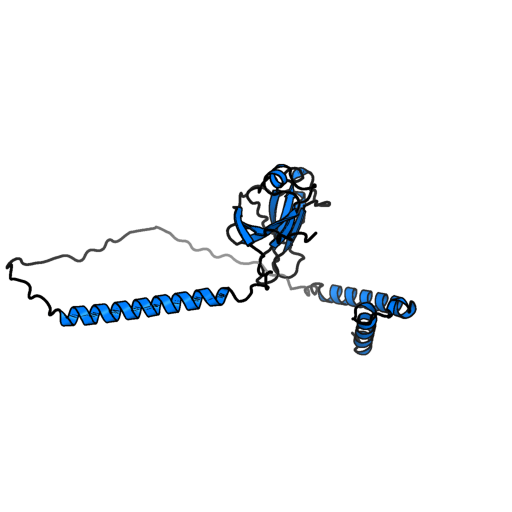O O . GLU A 1 83 ? -44.329 38.336 33.529 1.00 40.94 83 GLU A O 1
ATOM 612 N N . ASP A 1 84 ? -45.899 36.722 33.432 1.00 36.72 84 ASP A N 1
ATOM 613 C CA . ASP A 1 84 ? -46.753 36.922 34.619 1.00 36.72 84 ASP A CA 1
ATOM 614 C C . ASP A 1 84 ? -47.995 36.003 34.609 1.00 36.72 84 ASP A C 1
ATOM 616 O O . ASP A 1 84 ? -48.673 35.820 33.596 1.00 36.72 84 ASP A O 1
ATOM 620 N N . ALA A 1 85 ? -48.256 35.395 35.769 1.00 40.19 85 ALA A N 1
ATOM 621 C CA . ALA A 1 85 ? -49.350 34.466 36.062 1.00 40.19 85 ALA A CA 1
ATOM 622 C C . ALA A 1 85 ? -50.686 35.191 36.359 1.00 40.19 85 ALA A C 1
ATOM 624 O O . ALA A 1 85 ? -50.724 36.411 36.519 1.00 40.19 85 ALA A O 1
ATOM 625 N N . PRO A 1 86 ? -51.791 34.441 36.545 1.00 39.59 86 PRO A N 1
ATOM 626 C CA . PRO A 1 86 ? -52.179 34.227 37.939 1.00 39.59 86 PRO A CA 1
ATOM 627 C C . PRO A 1 86 ? -52.576 32.783 38.267 1.00 39.59 86 PRO A C 1
ATOM 629 O O . PRO A 1 86 ? -52.849 31.948 37.407 1.00 39.59 86 PRO A O 1
ATOM 632 N N . ALA A 1 87 ? -52.555 32.520 39.569 1.00 38.53 87 ALA A N 1
ATOM 633 C CA . ALA A 1 87 ? -52.777 31.239 40.202 1.00 38.53 87 ALA A CA 1
ATOM 634 C C . ALA A 1 87 ? -54.258 30.824 40.293 1.00 38.53 87 ALA A C 1
ATOM 636 O O . ALA A 1 87 ? -55.148 31.657 40.440 1.00 38.53 87 ALA A O 1
ATOM 637 N N . ASP A 1 88 ? -54.399 29.500 40.388 1.00 38.16 88 ASP A N 1
ATOM 638 C CA . ASP A 1 88 ? -55.366 28.716 41.166 1.00 38.16 88 ASP A CA 1
ATOM 639 C C . ASP A 1 88 ? -56.463 27.944 40.407 1.00 38.16 88 ASP A C 1
ATOM 641 O O . ASP A 1 88 ? -56.953 28.340 39.357 1.00 38.16 88 ASP A O 1
ATOM 645 N N . GLU A 1 89 ? -56.811 26.809 41.021 1.00 39.62 89 GLU A N 1
ATOM 646 C CA . GLU A 1 89 ? -57.861 25.826 40.723 1.00 39.62 89 GLU A CA 1
ATOM 647 C C . GLU A 1 89 ? -57.433 24.524 40.019 1.00 39.62 89 GLU A C 1
ATOM 649 O O . GLU A 1 89 ? -57.594 24.279 38.823 1.00 39.62 89 GLU A O 1
ATOM 654 N N . ARG A 1 90 ? -56.976 23.588 40.864 1.00 50.00 90 ARG A N 1
ATOM 655 C CA . ARG A 1 90 ? -56.969 22.143 40.606 1.00 50.00 90 ARG A CA 1
ATOM 656 C C . ARG A 1 90 ? -58.364 21.672 40.178 1.00 50.00 90 ARG A C 1
ATOM 658 O O . ARG A 1 90 ? -59.242 21.504 41.019 1.00 50.00 90 ARG A O 1
ATOM 665 N N . THR A 1 91 ? -58.531 21.328 38.906 1.00 40.09 91 THR A N 1
ATOM 666 C CA . THR A 1 91 ? -59.654 20.505 38.434 1.00 40.09 91 THR A CA 1
ATOM 667 C C . THR A 1 91 ? -59.174 19.411 37.476 1.00 40.09 91 THR A C 1
ATOM 669 O O . THR A 1 91 ? -58.210 19.558 36.730 1.00 40.09 91 THR A O 1
ATOM 672 N N . ALA A 1 92 ? -59.789 18.238 37.623 1.00 45.19 92 ALA A N 1
ATOM 673 C CA . ALA A 1 92 ? -59.317 16.940 37.156 1.00 45.19 92 ALA A CA 1
ATOM 674 C C . ALA A 1 92 ? -59.168 16.818 35.628 1.00 45.19 92 ALA A C 1
ATOM 676 O O . ALA A 1 92 ? -60.019 17.257 34.858 1.00 45.19 92 ALA A O 1
ATOM 677 N N . THR A 1 93 ? -58.111 16.129 35.193 1.00 44.84 93 THR A N 1
ATOM 678 C CA . THR A 1 93 ? -57.824 15.853 33.781 1.00 44.84 93 THR A CA 1
ATOM 679 C C . THR A 1 93 ? -58.804 14.823 33.187 1.00 44.84 93 THR A C 1
ATOM 681 O O . THR A 1 93 ? -58.980 13.738 33.755 1.00 44.84 93 THR A O 1
ATOM 684 N N . PRO A 1 94 ? -59.429 15.085 32.021 1.00 48.38 94 PRO A N 1
ATOM 685 C CA . PRO A 1 94 ? -60.180 14.062 31.303 1.00 48.38 94 PRO A CA 1
ATOM 686 C C . PRO A 1 94 ? -59.201 13.103 30.609 1.00 48.38 94 PRO A C 1
ATOM 688 O O . PRO A 1 94 ? -58.330 13.513 29.842 1.00 48.38 94 PRO A O 1
ATOM 691 N N . ARG A 1 95 ? -59.323 11.799 30.886 1.00 50.41 95 ARG A N 1
ATOM 692 C CA . ARG A 1 95 ? -58.512 10.756 30.235 1.00 50.41 95 ARG A CA 1
ATOM 693 C C . ARG A 1 95 ? -58.853 10.675 28.736 1.00 50.41 95 ARG A C 1
ATOM 695 O O . ARG A 1 95 ? -60.031 10.501 28.416 1.00 50.41 95 ARG A O 1
ATOM 702 N N . PRO A 1 96 ? -57.868 10.712 27.819 1.00 51.81 96 PRO A N 1
ATOM 703 C CA . PRO A 1 96 ? -58.134 10.545 26.395 1.00 51.81 96 PRO A CA 1
ATOM 704 C C . PRO A 1 96 ? -58.571 9.099 26.078 1.00 51.81 96 PRO A C 1
ATOM 706 O O . PRO A 1 96 ? -58.117 8.149 26.729 1.00 51.81 96 PRO A O 1
ATOM 709 N N . PRO A 1 97 ? -59.458 8.890 25.086 1.00 50.16 97 PRO A N 1
ATOM 710 C CA . PRO A 1 97 ? -59.984 7.570 24.763 1.00 50.16 97 PRO A CA 1
ATOM 711 C C . PRO A 1 97 ? -58.884 6.668 24.189 1.00 50.16 97 PRO A C 1
ATOM 713 O O . PRO A 1 97 ? -58.192 7.023 23.237 1.00 50.16 97 PRO A O 1
ATOM 716 N N . LYS A 1 98 ? -58.778 5.445 24.728 1.00 56.50 98 LYS A N 1
ATOM 717 C CA . LYS A 1 98 ? -57.758 4.427 24.391 1.00 56.50 98 LYS A CA 1
ATOM 718 C C . LYS A 1 98 ? -57.617 4.116 22.888 1.00 56.50 98 LYS A C 1
ATOM 720 O O . LYS A 1 98 ? -56.583 3.615 22.466 1.00 56.50 98 LYS A O 1
ATOM 725 N N . ARG A 1 99 ? -58.636 4.427 22.077 1.00 56.44 99 ARG A N 1
ATOM 726 C CA . ARG A 1 99 ? -58.631 4.239 20.615 1.00 56.44 99 ARG A CA 1
ATOM 727 C C . ARG A 1 99 ? -57.678 5.198 19.891 1.00 56.44 99 ARG A C 1
ATOM 729 O O . ARG A 1 99 ? -57.091 4.800 18.896 1.00 56.44 99 ARG A O 1
ATOM 736 N N . LEU A 1 100 ? -57.477 6.407 20.422 1.00 54.56 100 LEU A N 1
ATOM 737 C CA . LEU A 1 100 ? -56.567 7.407 19.851 1.00 54.56 100 LEU A CA 1
ATOM 738 C C . LEU A 1 100 ? -55.092 7.057 20.128 1.00 54.56 100 LEU A C 1
ATOM 740 O O . LEU A 1 100 ? -54.222 7.282 19.295 1.00 54.56 100 LEU A O 1
ATOM 744 N N . LEU A 1 101 ? -54.814 6.426 21.272 1.00 53.28 101 LEU A N 1
ATOM 745 C CA . LEU A 1 101 ? -53.480 5.913 21.610 1.00 53.28 101 LEU A CA 1
ATOM 746 C C . LEU A 1 101 ? -53.052 4.753 20.695 1.00 53.28 101 LEU A C 1
ATOM 748 O O . LEU A 1 101 ? -51.886 4.672 20.320 1.00 53.28 101 LEU A O 1
ATOM 752 N N . LEU A 1 102 ? -53.992 3.893 20.283 1.00 54.62 102 LEU A N 1
ATOM 753 C CA . LEU A 1 102 ? -53.702 2.802 19.343 1.00 54.62 102 LEU A CA 1
ATOM 754 C C . LEU A 1 102 ? -53.338 3.311 17.942 1.00 54.62 102 LEU A C 1
ATOM 756 O O . LEU A 1 102 ? -52.440 2.762 17.309 1.00 54.62 102 LEU A O 1
ATOM 760 N N . THR A 1 103 ? -53.993 4.374 17.466 1.00 55.19 103 THR A N 1
ATOM 761 C CA . THR A 1 103 ? -53.662 4.982 16.168 1.00 55.19 103 THR A CA 1
ATOM 762 C C . THR A 1 103 ? -52.307 5.693 16.189 1.00 55.19 103 THR A C 1
ATOM 764 O O . THR A 1 103 ? -51.595 5.659 15.192 1.00 55.19 103 THR A O 1
ATOM 767 N N . TRP A 1 104 ? -51.897 6.262 17.329 1.00 50.91 104 TRP A N 1
ATOM 768 C CA . TRP A 1 104 ? -50.557 6.844 17.500 1.00 50.91 104 TRP A CA 1
ATOM 769 C C . TRP A 1 104 ? -49.446 5.784 17.517 1.00 50.91 104 TRP A C 1
ATOM 771 O O . TRP A 1 104 ? -48.396 5.981 16.905 1.00 50.91 104 TRP A O 1
ATOM 781 N N . ALA A 1 105 ? -49.687 4.637 18.158 1.00 56.41 105 ALA A N 1
ATOM 782 C CA . ALA A 1 105 ? -48.733 3.528 18.182 1.00 56.41 105 ALA A CA 1
ATOM 783 C C . ALA A 1 105 ? -48.516 2.908 16.787 1.00 56.41 105 ALA A C 1
ATOM 785 O O . ALA A 1 105 ? -47.388 2.569 16.434 1.00 56.41 105 ALA A O 1
ATOM 786 N N . GLY A 1 106 ? -49.575 2.815 15.970 1.00 60.28 106 GLY A N 1
ATOM 787 C CA . GLY A 1 106 ? -49.480 2.329 14.589 1.00 60.28 106 GLY A CA 1
ATOM 788 C C . GLY A 1 106 ? -48.616 3.221 13.688 1.00 60.28 106 GLY A C 1
ATOM 789 O O . GLY A 1 106 ? -47.789 2.713 12.933 1.00 60.28 106 GLY A O 1
ATOM 790 N N . SER A 1 107 ? -48.746 4.546 13.810 1.00 55.47 107 SER A N 1
ATOM 791 C CA . SER A 1 107 ? -47.950 5.503 13.028 1.00 55.47 107 SER A CA 1
ATOM 792 C C . SER A 1 107 ? -46.467 5.500 13.415 1.00 55.47 107 SER A C 1
ATOM 794 O O . SER A 1 107 ? -45.611 5.574 12.537 1.00 55.47 107 SER A O 1
ATOM 796 N N . LEU A 1 108 ? -46.144 5.351 14.707 1.00 60.72 108 LEU A N 1
ATOM 797 C CA . LEU A 1 108 ? -44.753 5.232 15.169 1.00 60.72 108 LEU A CA 1
ATOM 798 C C . LEU A 1 108 ? -44.088 3.934 14.687 1.00 60.72 108 LEU A C 1
ATOM 800 O O . LEU A 1 108 ? -42.928 3.961 14.284 1.00 60.72 108 LEU A O 1
ATOM 804 N N . ALA A 1 109 ? -44.822 2.818 14.666 1.00 60.00 109 ALA A N 1
ATOM 805 C CA . ALA A 1 109 ? -44.304 1.551 14.154 1.00 60.00 109 ALA A CA 1
ATOM 806 C C . ALA A 1 109 ? -44.012 1.611 12.644 1.00 60.00 109 ALA A C 1
ATOM 808 O O . ALA A 1 109 ? -42.974 1.128 12.200 1.00 60.00 109 ALA A O 1
ATOM 809 N N . LEU A 1 110 ? -44.882 2.251 11.854 1.00 63.69 110 LEU A N 1
ATOM 810 C CA . LEU A 1 110 ? -44.676 2.418 10.412 1.00 63.69 110 LEU A CA 1
ATOM 811 C C . LEU A 1 110 ? -43.453 3.298 10.099 1.00 63.69 110 LEU A C 1
ATOM 813 O O . LEU A 1 110 ? -42.657 2.954 9.227 1.00 63.69 110 LEU A O 1
ATOM 817 N N . VAL A 1 111 ? -43.275 4.407 10.829 1.00 65.31 111 VAL A N 1
ATOM 818 C CA . VAL A 1 111 ? -42.104 5.290 10.682 1.00 65.31 111 VAL A CA 1
ATOM 819 C C . VAL A 1 111 ? -40.819 4.568 11.086 1.00 65.31 111 VAL A C 1
ATOM 821 O O . VAL A 1 111 ? -39.820 4.690 10.385 1.00 65.31 111 VAL A O 1
ATOM 824 N N . ALA A 1 112 ? -40.843 3.766 12.153 1.00 57.84 112 ALA A N 1
ATOM 825 C CA . ALA A 1 112 ? -39.694 2.958 12.552 1.00 57.84 112 ALA A CA 1
ATOM 826 C C . ALA A 1 112 ? -39.318 1.920 11.479 1.00 57.84 112 ALA A C 1
ATOM 828 O O . ALA A 1 112 ? -38.146 1.794 11.139 1.00 57.84 112 ALA A O 1
ATOM 829 N N . VAL A 1 113 ? -40.297 1.227 10.884 1.00 64.62 113 VAL A N 1
ATOM 830 C CA . VAL A 1 113 ? -40.048 0.258 9.800 1.00 64.62 113 VAL A CA 1
ATOM 831 C C . VAL A 1 113 ? -39.483 0.944 8.552 1.00 64.62 113 VAL A C 1
ATOM 833 O O . VAL A 1 113 ? -38.532 0.441 7.957 1.00 64.62 113 VAL A O 1
ATOM 836 N N . LEU A 1 114 ? -40.012 2.112 8.174 1.00 60.53 114 LEU A N 1
ATOM 837 C CA . LEU A 1 114 ? -39.498 2.887 7.039 1.00 60.53 114 LEU A CA 1
ATOM 838 C C . LEU A 1 114 ? -38.094 3.442 7.302 1.00 60.53 114 LEU A C 1
ATOM 840 O O . LEU A 1 114 ? -37.253 3.398 6.409 1.00 60.53 114 LEU A O 1
ATOM 844 N N . ALA A 1 115 ? -37.807 3.906 8.520 1.00 57.75 115 ALA A N 1
ATOM 845 C CA . ALA A 1 115 ? -36.476 4.372 8.897 1.00 57.75 115 ALA A CA 1
ATOM 846 C C . ALA A 1 115 ? -35.444 3.231 8.855 1.00 57.75 115 ALA A C 1
ATOM 848 O O . ALA A 1 115 ? -34.355 3.404 8.307 1.00 57.75 115 ALA A O 1
ATOM 849 N N . VAL A 1 116 ? -35.800 2.040 9.353 1.00 58.59 116 VAL A N 1
ATOM 850 C CA . VAL A 1 116 ? -34.945 0.842 9.278 1.00 58.59 116 VAL A CA 1
ATOM 851 C C . VAL A 1 116 ? -34.718 0.418 7.822 1.00 58.59 116 VAL A C 1
ATOM 853 O O . VAL A 1 116 ? -33.583 0.141 7.439 1.00 58.59 116 VAL A O 1
ATOM 856 N N . ALA A 1 117 ? -35.755 0.445 6.979 1.00 53.25 117 ALA A N 1
ATOM 857 C CA . ALA A 1 117 ? -35.638 0.108 5.561 1.00 53.25 117 ALA A CA 1
ATOM 858 C C . ALA A 1 117 ? -34.730 1.089 4.793 1.00 53.25 117 ALA A C 1
ATOM 860 O O . ALA A 1 117 ? -33.848 0.654 4.052 1.00 53.25 117 ALA A O 1
ATOM 861 N N . VAL A 1 118 ? -34.880 2.400 5.010 1.00 57.78 118 VAL A N 1
ATOM 862 C CA . VAL A 1 118 ? -34.032 3.422 4.367 1.00 57.78 118 VAL A CA 1
ATOM 863 C C . VAL A 1 118 ? -32.580 3.311 4.835 1.00 57.78 118 VAL A C 1
ATOM 865 O O . VAL A 1 118 ? -31.678 3.387 4.005 1.00 57.78 118 VAL A O 1
ATOM 868 N N . THR A 1 119 ? -32.351 3.043 6.124 1.00 55.91 119 THR A N 1
ATOM 869 C CA . THR A 1 119 ? -30.998 2.839 6.671 1.00 55.91 119 THR A CA 1
ATOM 870 C C . THR A 1 119 ? -30.349 1.579 6.093 1.00 55.91 119 THR A C 1
ATOM 872 O O . THR A 1 119 ? -29.180 1.598 5.729 1.00 55.91 119 THR A O 1
ATOM 875 N N . SER A 1 120 ? -31.110 0.495 5.915 1.00 48.06 120 SER A N 1
ATOM 876 C CA . SER A 1 120 ? -30.579 -0.733 5.305 1.00 48.06 120 SER A CA 1
ATOM 877 C C . SER A 1 120 ? -30.221 -0.564 3.821 1.00 48.06 120 SER A C 1
ATOM 879 O O . SER A 1 120 ? -29.252 -1.153 3.341 1.00 48.06 120 SER A O 1
ATOM 881 N N . PHE A 1 121 ? -30.961 0.277 3.090 1.00 46.25 121 PHE A N 1
ATOM 882 C CA . PHE A 1 121 ? -30.743 0.488 1.659 1.00 46.25 121 PHE A CA 1
ATOM 883 C C . PHE A 1 121 ? -29.541 1.399 1.366 1.00 46.25 121 PHE A C 1
ATOM 885 O O . PHE A 1 121 ? -28.886 1.236 0.335 1.00 46.25 121 PHE A O 1
ATOM 892 N N . THR A 1 122 ? -29.215 2.336 2.262 1.00 46.94 122 THR A N 1
ATOM 893 C CA . THR A 1 122 ? -28.039 3.207 2.109 1.00 46.94 122 THR A CA 1
ATOM 894 C C . THR A 1 122 ? -26.734 2.487 2.440 1.00 46.94 122 THR A C 1
ATOM 896 O O . THR A 1 122 ? -25.746 2.706 1.745 1.00 46.94 122 THR A O 1
ATOM 899 N N . THR A 1 123 ? -26.717 1.568 3.410 1.00 47.53 123 THR A N 1
ATOM 900 C CA . THR A 1 123 ? -25.509 0.787 3.742 1.00 47.53 123 THR A CA 1
ATOM 901 C C . THR A 1 123 ? -25.174 -0.271 2.683 1.00 47.53 123 THR A C 1
ATOM 903 O O . THR A 1 123 ? -24.004 -0.527 2.415 1.00 47.53 123 THR A O 1
ATOM 906 N N . ALA A 1 124 ? -26.179 -0.854 2.020 1.00 45.44 124 ALA A N 1
ATOM 907 C CA . ALA A 1 124 ? -25.969 -1.915 1.030 1.00 45.44 124 ALA A CA 1
ATOM 908 C C . ALA A 1 124 ? -25.288 -1.438 -0.268 1.00 45.44 124 ALA A C 1
ATOM 910 O O . ALA A 1 124 ? -24.671 -2.235 -0.974 1.00 45.44 124 ALA A O 1
ATOM 911 N N . ARG A 1 125 ? -25.379 -0.144 -0.607 1.00 45.69 125 ARG A N 1
ATOM 912 C CA . ARG A 1 125 ? -24.856 0.370 -1.884 1.00 45.69 125 ARG A CA 1
ATOM 913 C C . ARG A 1 125 ? -23.339 0.589 -1.886 1.00 45.69 125 ARG A C 1
ATOM 915 O O . ARG A 1 125 ? -22.753 0.662 -2.961 1.00 45.69 125 ARG A O 1
ATOM 922 N N . SER A 1 126 ? -22.706 0.631 -0.715 1.00 43.25 126 SER A N 1
ATOM 923 C CA . SER A 1 126 ? -21.257 0.845 -0.575 1.00 43.25 126 SER A CA 1
ATOM 924 C C . SER A 1 126 ? -20.426 -0.442 -0.657 1.00 43.25 126 SER A C 1
ATOM 926 O O . SER A 1 126 ? -19.205 -0.369 -0.680 1.00 43.25 126 SER A O 1
ATOM 928 N N . ALA A 1 127 ? -21.062 -1.617 -0.720 1.00 48.56 127 ALA A N 1
ATOM 929 C CA . ALA A 1 127 ? -20.376 -2.915 -0.755 1.00 48.56 127 ALA A CA 1
ATOM 930 C C . ALA A 1 127 ? -20.176 -3.485 -2.177 1.00 48.56 127 ALA A C 1
ATOM 932 O O . ALA A 1 127 ? -19.681 -4.596 -2.337 1.00 48.56 127 ALA A O 1
ATOM 933 N N . ALA A 1 128 ? -20.574 -2.756 -3.227 1.00 44.66 128 ALA A N 1
ATOM 934 C CA . ALA A 1 128 ? -20.667 -3.299 -4.588 1.00 44.66 128 ALA A CA 1
ATOM 935 C C . ALA A 1 128 ? -19.342 -3.340 -5.380 1.00 44.66 128 ALA A C 1
ATOM 937 O O . ALA A 1 128 ? -19.354 -3.647 -6.569 1.00 44.66 128 ALA A O 1
ATOM 938 N N . THR A 1 129 ? -18.202 -3.070 -4.745 1.00 47.06 129 THR A N 1
ATOM 939 C CA . THR A 1 129 ? -16.870 -3.269 -5.343 1.00 47.06 129 THR A CA 1
ATOM 940 C C . THR A 1 129 ? -16.013 -4.187 -4.478 1.00 47.06 129 THR A C 1
ATOM 942 O O . THR A 1 129 ? -14.833 -3.931 -4.271 1.00 47.06 129 THR A O 1
ATOM 945 N N . ALA A 1 130 ? -16.599 -5.254 -3.935 1.00 53.91 130 ALA A N 1
ATOM 946 C CA . ALA A 1 130 ? -15.808 -6.371 -3.444 1.00 53.91 130 ALA A CA 1
ATOM 947 C C . ALA A 1 130 ? -15.370 -7.193 -4.663 1.00 53.91 130 ALA A C 1
ATOM 949 O O . ALA A 1 130 ? -16.188 -7.841 -5.317 1.00 53.91 130 ALA A O 1
ATOM 950 N N . THR A 1 131 ? -14.081 -7.138 -4.995 1.00 57.38 131 THR A N 1
ATOM 951 C CA . THR A 1 131 ? -13.429 -8.213 -5.750 1.00 57.38 131 THR A CA 1
ATOM 952 C C . THR A 1 131 ? -13.864 -9.537 -5.135 1.00 57.38 131 THR A C 1
ATOM 954 O O . THR A 1 131 ? -13.825 -9.661 -3.914 1.00 57.38 131 THR A O 1
ATOM 957 N N . THR A 1 132 ? -14.338 -10.487 -5.944 1.00 56.94 132 THR A N 1
ATOM 958 C CA . THR A 1 132 ? -14.781 -11.803 -5.468 1.00 56.94 132 THR A CA 1
ATOM 959 C C . THR A 1 132 ? -13.627 -12.470 -4.731 1.00 56.94 132 THR A C 1
ATOM 961 O O . THR A 1 132 ? -12.704 -12.990 -5.358 1.00 56.94 132 THR A O 1
ATOM 964 N N . LEU A 1 133 ? -13.647 -12.378 -3.405 1.00 64.81 133 LEU A N 1
ATOM 965 C CA . LEU A 1 133 ? -12.769 -13.148 -2.549 1.00 64.81 133 LEU A CA 1
ATOM 966 C C . LEU A 1 133 ? -13.133 -14.632 -2.697 1.00 64.81 133 LEU A C 1
ATOM 968 O O . LEU A 1 133 ? -14.304 -14.932 -2.947 1.00 64.81 133 LEU A O 1
ATOM 972 N N . PRO A 1 134 ? -12.163 -15.552 -2.571 1.00 68.06 134 PRO A N 1
ATOM 973 C CA . PRO A 1 134 ? -12.463 -16.967 -2.380 1.00 68.06 134 PRO A CA 1
ATOM 974 C C . PRO A 1 134 ? -13.503 -17.152 -1.266 1.00 68.06 134 PRO A C 1
ATOM 976 O O . PRO A 1 134 ? -13.493 -16.396 -0.294 1.00 68.06 134 PRO A O 1
ATOM 979 N N . ASP A 1 135 ? -14.389 -18.142 -1.401 1.00 66.69 135 ASP A N 1
ATOM 980 C CA . ASP A 1 135 ? -15.502 -18.368 -0.462 1.00 66.69 135 ASP A CA 1
ATOM 981 C C . ASP A 1 135 ? -15.036 -18.610 0.991 1.00 66.69 135 ASP A C 1
ATOM 983 O O . ASP A 1 135 ? -15.806 -18.432 1.934 1.00 66.69 135 ASP A O 1
ATOM 987 N N . ASP A 1 136 ? -13.775 -18.998 1.176 1.00 69.75 136 ASP A N 1
ATOM 988 C CA . ASP A 1 136 ? -13.110 -19.267 2.448 1.00 69.75 136 ASP A CA 1
ATOM 989 C C . ASP A 1 136 ? -12.097 -18.188 2.871 1.00 69.75 136 ASP A C 1
ATOM 991 O O . ASP A 1 136 ? -11.517 -18.276 3.954 1.00 69.75 136 ASP A O 1
ATOM 995 N N . ALA A 1 137 ? -11.886 -17.146 2.062 1.00 71.81 137 ALA A N 1
ATOM 996 C CA . ALA A 1 137 ? -10.957 -16.079 2.408 1.00 71.81 137 ALA A CA 1
ATOM 997 C C . ALA A 1 137 ? -11.547 -15.178 3.502 1.00 71.81 137 ALA A C 1
ATOM 999 O O . ALA A 1 137 ? -12.457 -14.378 3.271 1.00 71.81 137 ALA A O 1
ATOM 1000 N N . GLN A 1 138 ? -10.985 -15.281 4.707 1.00 81.38 138 GLN A N 1
ATOM 1001 C CA . GLN A 1 138 ? -11.339 -14.429 5.836 1.00 81.38 138 GLN A CA 1
ATOM 1002 C C . GLN A 1 138 ? -10.350 -13.268 5.950 1.00 81.38 138 GLN A C 1
ATOM 1004 O O . GLN A 1 138 ? -9.193 -13.463 6.327 1.00 81.38 138 GLN A O 1
ATOM 1009 N N . ILE A 1 139 ? -10.823 -12.052 5.653 1.00 90.25 139 ILE A N 1
ATOM 1010 C CA . ILE A 1 139 ? -10.087 -10.814 5.930 1.00 90.25 139 ILE A CA 1
ATOM 1011 C C . ILE A 1 139 ? -10.569 -10.222 7.253 1.00 90.25 139 ILE A C 1
ATOM 1013 O O . ILE A 1 139 ? -11.736 -9.855 7.391 1.00 90.25 139 ILE A O 1
ATOM 1017 N N . THR A 1 140 ? -9.653 -10.081 8.207 1.00 93.00 140 THR A N 1
ATOM 1018 C CA . THR A 1 140 ? -9.919 -9.501 9.528 1.00 93.00 140 THR A CA 1
ATOM 1019 C C . THR A 1 140 ? -9.158 -8.193 9.700 1.00 93.00 140 THR A C 1
ATOM 1021 O O . THR A 1 140 ? -7.963 -8.124 9.423 1.00 93.00 140 THR A O 1
ATOM 1024 N N . HIS A 1 141 ? -9.837 -7.149 10.185 1.00 95.12 141 HIS A N 1
ATOM 1025 C CA . HIS A 1 141 ? -9.175 -5.922 10.636 1.00 95.12 141 HIS A CA 1
ATOM 1026 C C . HIS A 1 141 ? -8.452 -6.187 11.957 1.00 95.12 141 HIS A C 1
ATOM 1028 O O . HIS A 1 141 ? -9.051 -6.678 12.912 1.00 95.12 141 HIS A O 1
ATOM 1034 N N . VAL A 1 142 ? -7.156 -5.897 11.987 1.00 96.00 142 VAL A N 1
ATOM 1035 C CA . VAL A 1 142 ? -6.282 -6.157 13.132 1.00 96.00 142 VAL A CA 1
ATOM 1036 C C . VAL A 1 142 ? -6.185 -4.922 14.016 1.00 96.00 142 VAL A C 1
ATOM 1038 O O . VAL A 1 142 ? -6.349 -5.013 15.231 1.00 96.00 142 VAL A O 1
ATOM 1041 N N . THR A 1 143 ? -5.856 -3.781 13.413 1.00 97.44 143 THR A N 1
ATOM 1042 C CA . THR A 1 143 ? -5.638 -2.513 14.112 1.00 97.44 143 THR A CA 1
ATOM 1043 C C . THR A 1 143 ? -5.611 -1.349 13.124 1.00 97.44 143 THR A C 1
ATOM 1045 O O . THR A 1 143 ? -5.509 -1.553 11.914 1.00 97.44 143 THR A O 1
ATOM 1048 N N . THR A 1 144 ? -5.641 -0.130 13.653 1.00 97.88 144 THR A N 1
ATOM 1049 C CA . THR A 1 144 ? -5.370 1.103 12.910 1.00 97.88 144 THR A CA 1
ATOM 1050 C C . THR A 1 144 ? -4.149 1.778 13.528 1.00 97.88 144 THR A C 1
ATOM 1052 O O . THR A 1 144 ? -4.154 2.054 14.724 1.00 97.88 144 THR A O 1
ATOM 1055 N N . LEU A 1 145 ? -3.115 2.026 12.725 1.00 98.00 145 LEU A N 1
ATOM 1056 C CA . LEU A 1 145 ? -1.902 2.740 13.121 1.00 98.00 145 LEU A CA 1
ATOM 1057 C C . LEU A 1 145 ? -2.164 4.241 13.064 1.00 98.00 145 LEU A C 1
ATOM 1059 O O . LEU A 1 145 ? -2.570 4.762 12.018 1.00 98.00 145 LEU A O 1
ATOM 1063 N N . LEU A 1 146 ? -1.942 4.933 14.176 1.00 97.69 146 LEU A N 1
ATOM 1064 C CA . LEU A 1 146 ? -2.189 6.369 14.267 1.00 97.69 146 LEU A CA 1
ATOM 1065 C C . LEU A 1 146 ? -0.966 7.187 13.826 1.00 97.69 146 LEU A C 1
ATOM 1067 O O . LEU A 1 146 ? 0.165 6.721 13.968 1.00 97.69 146 LEU A O 1
ATOM 1071 N N . PRO A 1 147 ? -1.159 8.412 13.302 1.00 95.69 147 PRO A N 1
ATOM 1072 C CA . PRO A 1 147 ? -0.054 9.317 13.018 1.00 95.69 147 PRO A CA 1
ATOM 1073 C C . PRO A 1 147 ? 0.718 9.658 14.296 1.00 95.69 147 PRO A C 1
ATOM 1075 O O . PRO A 1 147 ? 0.118 10.041 15.301 1.00 95.69 147 PRO A O 1
ATOM 1078 N N . THR A 1 148 ? 2.044 9.569 14.252 1.00 93.56 148 THR A N 1
ATOM 1079 C CA . THR A 1 148 ? 2.910 9.885 15.402 1.00 93.56 148 THR A CA 1
ATOM 1080 C C . THR A 1 148 ? 3.522 11.276 15.301 1.00 93.56 148 THR A C 1
ATOM 1082 O O . THR A 1 148 ? 3.868 11.869 16.322 1.00 93.56 148 THR A O 1
ATOM 1085 N N . GLY A 1 149 ? 3.649 11.810 14.081 1.00 84.81 149 GLY A N 1
ATOM 1086 C CA . GLY A 1 149 ? 4.338 13.076 13.825 1.00 84.81 149 GLY A CA 1
ATOM 1087 C C . GLY A 1 149 ? 5.850 12.996 14.043 1.00 84.81 149 GLY A C 1
ATOM 1088 O O . GLY A 1 149 ? 6.498 14.032 14.137 1.00 84.81 149 GLY A O 1
ATOM 1089 N N . ALA A 1 150 ? 6.408 11.785 14.147 1.00 84.56 150 ALA A N 1
ATOM 1090 C CA . ALA A 1 150 ? 7.848 11.582 14.139 1.00 84.56 150 ALA A CA 1
ATOM 1091 C C . ALA A 1 150 ? 8.435 12.010 12.787 1.00 84.56 150 ALA A C 1
ATOM 1093 O O . ALA A 1 150 ? 7.776 11.880 11.750 1.00 84.56 150 ALA A O 1
ATOM 1094 N N . ASP A 1 151 ? 9.681 12.473 12.793 1.00 81.19 151 ASP A N 1
ATOM 1095 C CA . ASP A 1 151 ? 10.375 12.825 11.557 1.00 81.19 151 ASP A CA 1
ATOM 1096 C C . ASP A 1 151 ? 10.451 11.611 10.622 1.00 81.19 151 ASP A C 1
ATOM 1098 O O . ASP A 1 151 ? 10.454 10.457 11.062 1.00 81.19 151 ASP A O 1
ATOM 1102 N N . VAL A 1 152 ? 10.518 11.849 9.319 1.00 81.25 152 VAL A N 1
ATOM 1103 C CA . VAL A 1 152 ? 10.764 10.788 8.337 1.00 81.25 152 VAL A CA 1
ATOM 1104 C C . VAL A 1 152 ? 12.259 10.704 8.028 1.00 81.25 152 VAL A C 1
ATOM 1106 O O . VAL A 1 152 ? 12.945 11.724 8.129 1.00 81.25 152 VAL A O 1
ATOM 1109 N N . PRO A 1 153 ? 12.789 9.521 7.668 1.00 76.62 153 PRO A N 1
ATOM 1110 C CA . PRO A 1 153 ? 14.197 9.376 7.313 1.00 76.62 153 PRO A CA 1
ATOM 1111 C C . PRO A 1 153 ? 14.610 10.390 6.247 1.00 76.62 153 PRO A C 1
ATOM 1113 O O . PRO A 1 153 ? 13.875 10.583 5.277 1.00 76.62 153 PRO A O 1
ATOM 1116 N N . ASP A 1 154 ? 15.785 11.004 6.405 1.00 72.81 154 ASP A N 1
ATOM 1117 C CA . ASP A 1 154 ? 16.302 12.033 5.487 1.00 72.81 154 ASP A CA 1
ATOM 1118 C C . ASP A 1 154 ? 16.293 11.555 4.037 1.00 72.81 154 ASP A C 1
ATOM 1120 O O . ASP A 1 154 ? 15.922 12.296 3.130 1.00 72.81 154 ASP A O 1
ATOM 1124 N N . GLY A 1 155 ? 16.611 10.274 3.825 1.00 71.88 155 GLY A N 1
ATOM 1125 C CA . GLY A 1 155 ? 16.587 9.684 2.502 1.00 71.88 155 GLY A CA 1
ATOM 1126 C C . GLY A 1 155 ? 15.231 9.776 1.819 1.00 71.88 155 GLY A C 1
ATOM 1127 O O . GLY A 1 155 ? 15.199 9.926 0.611 1.00 71.88 155 GLY A O 1
ATOM 1128 N N . LEU A 1 156 ? 14.134 9.743 2.575 1.00 74.56 156 LEU A N 1
ATOM 1129 C CA . LEU A 1 156 ? 12.768 9.780 2.068 1.00 74.56 156 LEU A CA 1
ATOM 1130 C C . LEU A 1 156 ? 12.239 11.209 1.855 1.00 74.56 156 LEU A C 1
ATOM 1132 O O . LEU A 1 156 ? 11.304 11.399 1.079 1.00 74.56 156 LEU A O 1
ATOM 1136 N N . GLN A 1 157 ? 12.842 12.208 2.504 1.00 70.94 157 GLN A N 1
ATOM 1137 C CA . GLN A 1 157 ? 12.485 13.616 2.304 1.00 70.94 157 GLN A CA 1
ATOM 1138 C C . GLN A 1 157 ? 12.784 14.054 0.867 1.00 70.94 157 GLN A C 1
ATOM 1140 O O . GLN A 1 157 ? 11.946 14.689 0.242 1.00 70.94 157 GLN A O 1
ATOM 1145 N N . ASP A 1 158 ? 13.903 13.602 0.297 1.00 70.44 158 ASP A N 1
ATOM 1146 C CA . ASP A 1 158 ? 14.241 13.854 -1.111 1.00 70.44 158 ASP A CA 1
ATOM 1147 C C . ASP A 1 158 ? 13.281 13.147 -2.092 1.00 70.44 158 ASP A C 1
ATOM 1149 O O . ASP A 1 158 ? 13.192 13.530 -3.259 1.00 70.44 158 ASP A O 1
ATOM 1153 N N . PHE A 1 159 ? 12.542 12.124 -1.634 1.00 68.62 159 PHE A N 1
ATOM 1154 C CA . PHE A 1 159 ? 11.515 11.458 -2.440 1.00 68.62 159 PHE A CA 1
ATOM 1155 C C . PHE A 1 159 ? 10.131 12.133 -2.364 1.00 68.62 159 PHE A C 1
ATOM 1157 O O . PHE A 1 159 ? 9.193 11.678 -3.023 1.00 68.62 159 PHE A O 1
ATOM 1164 N N . SER A 1 160 ? 9.966 13.181 -1.556 1.00 72.06 160 SER A N 1
ATOM 1165 C CA . SER A 1 160 ? 8.668 13.799 -1.290 1.00 72.06 160 SER A CA 1
ATOM 1166 C C . SER A 1 160 ? 8.770 15.318 -1.350 1.00 72.06 160 SER A C 1
ATOM 1168 O O . SER A 1 160 ? 9.352 15.934 -0.469 1.00 72.06 160 SER A O 1
ATOM 1170 N N . ASP A 1 161 ? 8.101 15.951 -2.317 1.00 67.06 161 ASP A N 1
ATOM 1171 C CA . ASP A 1 161 ? 7.941 17.420 -2.314 1.00 67.06 161 ASP A CA 1
ATOM 1172 C C . ASP A 1 161 ? 6.815 17.878 -1.356 1.00 67.06 161 ASP A C 1
ATOM 1174 O O . ASP A 1 161 ? 6.547 19.073 -1.218 1.00 67.06 161 ASP A O 1
ATOM 1178 N N . GLY A 1 162 ? 6.119 16.935 -0.704 1.00 70.56 162 GLY A N 1
ATOM 1179 C CA . GLY A 1 162 ? 4.991 17.187 0.199 1.00 70.56 162 GLY A CA 1
ATOM 1180 C C . GLY A 1 162 ? 5.209 16.694 1.636 1.00 70.56 162 GLY A C 1
ATOM 1181 O O . GLY A 1 162 ? 6.215 16.043 1.931 1.00 70.56 162 GLY A O 1
ATOM 1182 N N . PRO A 1 163 ? 4.258 16.979 2.550 1.00 70.56 163 PRO A N 1
ATOM 1183 C CA . PRO A 1 163 ? 4.344 16.543 3.938 1.00 70.56 163 PRO A CA 1
ATOM 1184 C C . PRO A 1 163 ? 4.311 15.015 4.010 1.00 70.56 163 PRO A C 1
ATOM 1186 O O . PRO A 1 163 ? 3.324 14.382 3.635 1.00 70.56 163 PRO A O 1
ATOM 1189 N N . ALA A 1 164 ? 5.395 14.432 4.509 1.00 85.44 164 ALA A N 1
ATOM 1190 C CA . ALA A 1 164 ? 5.442 13.020 4.835 1.00 85.44 164 ALA A CA 1
ATOM 1191 C C . ALA A 1 164 ? 4.837 12.785 6.228 1.00 85.44 164 ALA A C 1
ATOM 1193 O O . ALA A 1 164 ? 4.989 13.610 7.133 1.00 85.44 164 ALA A O 1
ATOM 1194 N N . ARG A 1 165 ? 4.132 11.667 6.404 1.00 90.38 165 ARG A N 1
ATOM 1195 C CA . ARG A 1 165 ? 3.491 11.293 7.670 1.00 90.38 165 ARG A CA 1
ATOM 1196 C C . ARG A 1 165 ? 4.052 9.968 8.158 1.00 90.38 165 ARG A C 1
ATOM 1198 O O . ARG A 1 165 ? 4.045 8.981 7.429 1.00 90.38 165 ARG A O 1
ATOM 1205 N N . SER A 1 166 ? 4.506 9.944 9.401 1.00 92.38 166 SER A N 1
ATOM 1206 C CA . SER A 1 166 ? 4.890 8.728 10.115 1.00 92.38 166 SER A CA 1
ATOM 1207 C C . SER A 1 166 ? 3.730 8.225 10.972 1.00 92.38 166 SER A C 1
ATOM 1209 O O . SER A 1 166 ? 2.917 9.008 11.479 1.00 92.38 166 SER A O 1
ATOM 1211 N N . PHE A 1 167 ? 3.660 6.907 11.135 1.00 95.62 167 PHE A N 1
ATOM 1212 C CA . PHE A 1 167 ? 2.621 6.236 11.911 1.00 95.62 167 PHE A CA 1
ATOM 1213 C C . PHE A 1 167 ? 3.230 5.372 13.014 1.00 95.62 167 PHE A C 1
ATOM 1215 O O . PHE A 1 167 ? 4.444 5.171 13.081 1.00 95.62 167 PHE A O 1
ATOM 1222 N N . GLU A 1 168 ? 2.379 4.874 13.906 1.00 96.62 168 GLU A N 1
ATOM 1223 C CA . GLU A 1 168 ? 2.763 3.911 14.932 1.00 96.62 168 GLU A CA 1
ATOM 1224 C C . GLU A 1 168 ? 3.436 2.681 14.313 1.00 96.62 168 GLU A C 1
ATOM 1226 O O . GLU A 1 168 ? 3.023 2.167 13.272 1.00 96.62 168 GLU A O 1
ATOM 1231 N N . THR A 1 169 ? 4.478 2.184 14.976 1.00 95.25 169 THR A N 1
ATOM 1232 C CA . THR A 1 169 ? 5.176 0.971 14.552 1.00 95.25 169 THR A CA 1
ATOM 1233 C C .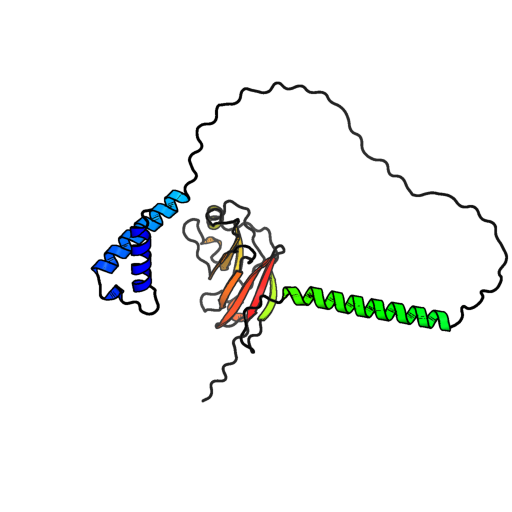 THR A 1 169 ? 4.300 -0.260 14.769 1.00 95.25 169 THR A C 1
ATOM 1235 O O . THR A 1 169 ? 3.755 -0.476 15.852 1.00 95.25 169 THR A O 1
ATOM 1238 N N . PHE A 1 170 ? 4.246 -1.133 13.767 1.00 96.56 170 PHE A N 1
ATOM 1239 C CA . PHE A 1 170 ? 3.559 -2.414 13.830 1.00 96.56 170 PHE A CA 1
ATOM 1240 C C . PHE A 1 170 ? 4.573 -3.559 13.913 1.00 96.56 170 PHE A C 1
ATOM 1242 O O . PHE A 1 170 ? 5.090 -4.016 12.900 1.00 96.56 170 PHE A O 1
ATOM 1249 N N . PHE A 1 171 ? 4.875 -4.025 15.129 1.00 96.25 171 PHE A N 1
ATOM 1250 C CA . PHE A 1 171 ? 5.783 -5.162 15.374 1.00 96.25 171 PHE A CA 1
ATOM 1251 C C . PHE A 1 171 ? 7.143 -5.050 14.649 1.00 96.25 171 PHE A C 1
ATOM 1253 O O . PHE A 1 171 ? 7.563 -5.96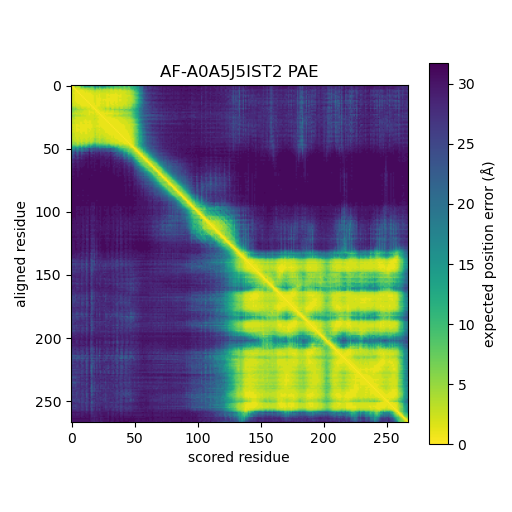1 13.937 1.00 96.25 171 PHE A O 1
ATOM 1260 N N . GLY A 1 172 ? 7.823 -3.911 14.803 1.00 93.12 172 GLY A N 1
ATOM 1261 C CA . GLY A 1 172 ? 9.109 -3.629 14.147 1.00 93.12 172 GLY A CA 1
ATOM 1262 C C . GLY A 1 172 ? 8.999 -3.176 12.686 1.00 93.12 172 GLY A C 1
ATOM 1263 O O . GLY A 1 172 ? 10.016 -2.867 12.069 1.00 93.12 172 GLY A O 1
ATOM 1264 N N . VAL A 1 173 ? 7.784 -3.110 12.131 1.00 94.06 173 VAL A N 1
ATOM 1265 C CA . VAL A 1 173 ? 7.514 -2.507 10.821 1.00 94.06 173 VAL A CA 1
ATOM 1266 C C . VAL A 1 173 ? 7.101 -1.055 11.009 1.00 94.06 173 VAL A C 1
ATOM 1268 O O . VAL A 1 173 ? 6.126 -0.748 11.696 1.00 94.06 173 VAL A O 1
ATOM 1271 N N . GLU A 1 174 ? 7.832 -0.155 10.373 1.00 92.75 174 GLU A N 1
ATOM 1272 C CA . GLU A 1 174 ? 7.479 1.251 10.271 1.00 92.75 174 GLU A CA 1
ATOM 1273 C C . GLU A 1 174 ? 6.669 1.498 8.998 1.00 92.75 174 GLU A C 1
ATOM 1275 O O . GLU A 1 174 ? 6.991 0.967 7.933 1.00 92.75 174 GLU A O 1
ATOM 1280 N N . THR A 1 175 ? 5.618 2.312 9.119 1.00 94.69 175 THR A N 1
ATOM 1281 C CA . THR A 1 175 ? 4.829 2.781 7.979 1.00 94.69 175 THR A CA 1
ATOM 1282 C C . THR A 1 175 ? 5.030 4.273 7.810 1.00 94.69 175 THR A C 1
ATOM 1284 O O . THR A 1 175 ? 4.847 5.038 8.760 1.00 94.69 175 THR A O 1
ATOM 1287 N N . ILE A 1 176 ? 5.373 4.681 6.593 1.00 92.31 176 ILE A N 1
ATOM 1288 C CA . ILE A 1 176 ? 5.519 6.087 6.233 1.00 92.31 176 ILE A CA 1
ATOM 1289 C C . ILE A 1 176 ? 4.674 6.367 5.005 1.00 92.31 176 ILE A C 1
ATOM 1291 O O . ILE A 1 176 ? 4.689 5.603 4.046 1.00 92.31 176 ILE A O 1
ATOM 1295 N N . GLU A 1 177 ? 3.945 7.469 5.035 1.00 92.62 177 GLU A N 1
ATOM 1296 C CA . GLU A 1 177 ? 3.194 7.974 3.903 1.00 92.62 177 GLU A CA 1
ATOM 1297 C C . GLU A 1 177 ? 3.896 9.197 3.322 1.00 92.62 177 GLU A C 1
ATOM 1299 O O . GLU A 1 177 ? 4.271 10.112 4.054 1.00 92.62 177 GLU A O 1
ATOM 1304 N N . VAL A 1 178 ? 4.057 9.219 2.004 1.00 89.69 178 VAL A N 1
ATOM 1305 C CA . VAL A 1 178 ? 4.693 10.316 1.270 1.00 89.69 178 VAL A CA 1
ATOM 1306 C C . VAL A 1 178 ? 3.845 10.732 0.086 1.00 89.69 178 VAL A C 1
ATOM 1308 O O . VAL A 1 178 ? 3.123 9.918 -0.492 1.00 89.69 178 VAL A O 1
ATOM 1311 N N . SER A 1 179 ? 3.963 11.997 -0.301 1.00 87.44 179 SER A N 1
ATOM 1312 C CA . SER A 1 179 ? 3.375 12.496 -1.542 1.00 87.44 179 SER A CA 1
ATOM 1313 C C . SER A 1 179 ? 4.448 12.493 -2.617 1.00 87.44 179 SER A C 1
ATOM 1315 O O . SER A 1 179 ? 5.511 13.074 -2.420 1.00 87.44 179 SER A O 1
ATOM 1317 N N . VAL A 1 180 ? 4.180 11.836 -3.744 1.00 82.31 180 VAL A N 1
ATOM 1318 C CA . VAL A 1 180 ? 5.187 11.626 -4.786 1.00 82.31 180 VAL A CA 1
ATOM 1319 C C . VAL A 1 180 ? 4.871 12.518 -5.992 1.00 82.31 180 VAL A C 1
ATOM 1321 O O . VAL A 1 180 ? 4.010 12.173 -6.802 1.00 82.31 180 VAL A O 1
ATOM 1324 N N . PRO A 1 181 ? 5.557 13.660 -6.143 1.00 75.44 181 PRO A N 1
ATOM 1325 C CA . PRO A 1 181 ? 5.174 14.745 -7.056 1.00 75.44 181 PRO A CA 1
ATOM 1326 C C . PRO A 1 181 ? 5.360 14.402 -8.540 1.00 75.44 181 PRO A C 1
ATOM 1328 O O . PRO A 1 181 ? 4.702 14.975 -9.404 1.00 75.44 181 PRO A O 1
ATOM 1331 N N . TRP A 1 182 ? 6.248 13.460 -8.862 1.00 76.94 182 TRP A N 1
ATOM 1332 C CA . TRP A 1 182 ? 6.465 13.005 -10.238 1.00 76.94 182 TRP A CA 1
ATOM 1333 C C . TRP A 1 182 ? 5.491 11.902 -10.676 1.00 76.94 182 TRP A C 1
ATOM 1335 O O . TRP A 1 182 ? 5.526 11.491 -11.840 1.00 76.94 182 TRP A O 1
ATOM 1345 N N . LEU A 1 183 ? 4.646 11.392 -9.772 1.00 79.00 183 LEU A N 1
ATOM 1346 C CA . LEU A 1 183 ? 3.563 10.482 -10.134 1.00 79.00 183 LEU A CA 1
ATOM 1347 C C . LEU A 1 183 ? 2.317 11.275 -10.571 1.00 79.00 183 LEU A C 1
ATOM 1349 O O . LEU A 1 183 ? 2.061 12.366 -10.068 1.00 79.00 183 LEU A O 1
ATOM 1353 N N . PRO A 1 184 ? 1.547 10.763 -11.548 1.00 72.44 184 PRO A N 1
ATOM 1354 C CA . PRO A 1 184 ? 0.385 11.462 -12.089 1.00 72.44 184 PRO A CA 1
ATOM 1355 C C . PRO A 1 184 ? -0.799 11.475 -11.115 1.00 72.44 184 PRO A C 1
ATOM 1357 O O . PRO A 1 184 ? -1.175 10.436 -10.577 1.00 72.44 184 PRO A O 1
ATOM 1360 N N . GLY A 1 185 ? -1.439 12.642 -10.964 1.00 70.12 185 GLY A N 1
ATOM 1361 C CA . GLY A 1 185 ? -2.424 12.884 -9.901 1.00 70.12 185 GLY A CA 1
ATOM 1362 C C . GLY A 1 185 ? -1.724 12.943 -8.546 1.00 70.12 185 GLY A C 1
ATOM 1363 O O . GLY A 1 185 ? -0.676 12.325 -8.409 1.00 70.12 185 GLY A O 1
ATOM 1364 N N . ASP A 1 186 ? -2.259 13.687 -7.576 1.00 77.50 186 ASP A N 1
ATOM 1365 C CA . ASP A 1 186 ? -1.663 13.875 -6.241 1.00 77.50 186 ASP A CA 1
ATOM 1366 C C . ASP A 1 186 ? -1.537 12.532 -5.491 1.00 77.50 186 ASP A C 1
ATOM 1368 O O . ASP A 1 186 ? -2.347 12.170 -4.638 1.00 77.50 186 ASP A O 1
ATOM 1372 N N . SER A 1 187 ? -0.556 11.734 -5.905 1.00 87.25 187 SER A N 1
ATOM 1373 C CA . SER A 1 187 ? -0.432 10.325 -5.588 1.00 87.25 187 SER A CA 1
ATOM 1374 C C . SER A 1 187 ? 0.328 10.218 -4.291 1.00 87.25 187 SER A C 1
ATOM 1376 O O . SER A 1 187 ? 1.461 10.682 -4.145 1.00 87.25 187 SER A O 1
ATOM 1378 N N . THR A 1 188 ? -0.321 9.569 -3.347 1.00 90.06 188 THR A N 1
ATOM 1379 C CA . THR A 1 188 ? 0.216 9.317 -2.028 1.00 90.06 188 THR A CA 1
ATOM 1380 C C . THR A 1 188 ? 0.654 7.868 -1.985 1.00 90.06 188 THR A C 1
ATOM 1382 O O . THR A 1 188 ? -0.076 6.989 -2.438 1.00 90.06 188 THR A O 1
ATOM 1385 N N . CYS A 1 189 ? 1.834 7.596 -1.449 1.00 92.25 189 CYS A N 1
ATOM 1386 C CA . CYS A 1 189 ? 2.362 6.248 -1.332 1.00 92.25 189 CYS A CA 1
ATOM 1387 C C . CYS A 1 189 ? 2.628 5.919 0.126 1.00 92.25 189 CYS A C 1
ATOM 1389 O O . CYS A 1 189 ? 3.197 6.733 0.846 1.00 92.25 189 CYS A O 1
ATOM 1391 N N . ILE A 1 190 ? 2.246 4.714 0.541 1.00 93.81 190 ILE A N 1
ATOM 1392 C CA . ILE A 1 190 ? 2.719 4.131 1.791 1.00 93.81 190 ILE A CA 1
ATOM 1393 C C . ILE A 1 190 ? 3.945 3.273 1.511 1.00 93.81 190 ILE A C 1
ATOM 1395 O O . ILE A 1 190 ? 3.993 2.537 0.522 1.00 93.81 190 ILE A O 1
ATOM 1399 N N . LEU A 1 191 ? 4.929 3.373 2.391 1.00 91.94 191 LEU A N 1
ATOM 1400 C CA . LEU A 1 191 ? 6.146 2.582 2.390 1.00 91.94 191 LEU A CA 1
ATOM 1401 C C . LEU A 1 191 ? 6.220 1.816 3.703 1.00 91.94 191 LEU A C 1
ATOM 1403 O O . LEU A 1 191 ? 5.991 2.389 4.770 1.00 91.94 191 LEU A O 1
ATOM 1407 N N . LEU A 1 192 ? 6.559 0.534 3.612 1.00 93.19 192 LEU A N 1
ATOM 1408 C CA . LEU A 1 192 ? 6.825 -0.307 4.773 1.00 93.19 192 LEU A CA 1
ATOM 1409 C C . LEU A 1 192 ? 8.310 -0.624 4.833 1.00 93.19 192 LEU A C 1
ATOM 1411 O O . LEU A 1 192 ? 8.901 -1.033 3.833 1.00 93.19 192 LEU A O 1
ATOM 1415 N N . MET A 1 193 ? 8.913 -0.459 6.004 1.00 89.62 193 MET A N 1
ATOM 1416 C CA . MET A 1 193 ? 10.329 -0.753 6.227 1.00 89.62 193 MET A CA 1
ATOM 1417 C C . MET A 1 193 ? 10.577 -1.271 7.641 1.00 89.62 193 MET A C 1
ATOM 1419 O O . MET A 1 193 ? 9.708 -1.176 8.508 1.00 89.62 193 MET A O 1
ATOM 1423 N N . SER A 1 194 ? 11.760 -1.841 7.873 1.00 89.44 194 SER A N 1
ATOM 1424 C CA . SER A 1 194 ? 12.199 -2.179 9.228 1.00 89.44 194 SER A CA 1
ATOM 1425 C C . SER A 1 194 ? 12.487 -0.903 10.006 1.00 89.44 194 SER A C 1
ATOM 1427 O O . SER A 1 194 ? 13.153 -0.010 9.481 1.00 89.44 194 SER A O 1
ATOM 1429 N N . THR A 1 195 ? 12.111 -0.854 11.284 1.00 87.50 195 THR A N 1
ATOM 1430 C CA . THR A 1 195 ? 12.584 0.207 12.187 1.00 87.50 195 THR A CA 1
ATOM 1431 C C . THR A 1 195 ? 14.108 0.234 12.321 1.00 87.50 195 THR A C 1
ATOM 1433 O O . THR A 1 195 ? 14.673 1.267 12.654 1.00 87.50 195 THR A O 1
ATOM 1436 N N . GLU A 1 196 ? 14.786 -0.889 12.066 1.00 82.06 196 GLU A N 1
ATOM 1437 C CA . GLU A 1 196 ? 16.252 -0.982 12.120 1.00 82.06 196 GLU A CA 1
ATOM 1438 C C . GLU A 1 196 ? 16.920 -0.381 10.875 1.00 82.06 196 GLU A C 1
ATOM 1440 O O . GLU A 1 196 ? 18.013 0.166 10.964 1.00 82.06 196 GLU A O 1
ATOM 1445 N N . GLN A 1 197 ? 16.244 -0.431 9.724 1.00 74.12 197 GLN A N 1
ATOM 1446 C CA . GLN A 1 197 ? 16.740 0.112 8.449 1.00 74.12 197 GLN A CA 1
ATOM 1447 C C . GLN A 1 197 ? 16.429 1.603 8.287 1.00 74.12 197 GLN A C 1
ATOM 1449 O O . GLN A 1 197 ? 16.806 2.220 7.289 1.00 74.12 197 GLN A O 1
ATOM 1454 N N . ARG A 1 198 ? 15.743 2.196 9.269 1.00 74.94 198 ARG A N 1
ATOM 1455 C CA . ARG A 1 198 ? 15.315 3.594 9.258 1.00 74.94 198 ARG A CA 1
ATOM 1456 C C . ARG A 1 198 ? 16.487 4.554 9.030 1.00 74.94 198 ARG A C 1
ATOM 1458 O O . ARG A 1 198 ? 16.373 5.452 8.203 1.00 74.94 198 ARG A O 1
ATOM 1465 N N . ASP A 1 199 ? 17.611 4.314 9.702 1.00 68.00 199 ASP A N 1
ATOM 1466 C CA . ASP A 1 199 ? 18.809 5.162 9.619 1.00 68.00 199 ASP A CA 1
ATOM 1467 C C . ASP A 1 199 ? 19.760 4.753 8.475 1.00 68.00 199 ASP A C 1
ATOM 1469 O O . ASP A 1 199 ? 20.666 5.502 8.109 1.00 68.00 199 ASP A O 1
ATOM 1473 N N . GLU A 1 200 ? 19.562 3.567 7.890 1.00 65.88 200 GLU A N 1
ATOM 1474 C CA . GLU A 1 200 ? 20.354 3.053 6.762 1.00 65.88 200 GLU A CA 1
ATOM 1475 C C . GLU A 1 200 ? 19.819 3.541 5.404 1.00 65.88 200 GLU A C 1
ATOM 1477 O O . GLU A 1 200 ? 20.550 3.582 4.408 1.00 65.88 200 GLU A O 1
ATOM 1482 N N . ASN A 1 201 ? 18.549 3.951 5.365 1.00 60.69 201 ASN A N 1
ATOM 1483 C CA . ASN A 1 201 ? 17.891 4.472 4.176 1.00 60.69 201 ASN A CA 1
ATOM 1484 C C . ASN A 1 201 ? 18.336 5.915 3.883 1.00 60.69 201 ASN A C 1
ATOM 1486 O O . ASN A 1 201 ? 17.865 6.883 4.479 1.00 60.69 201 ASN A O 1
ATOM 1490 N N . SER A 1 202 ? 19.243 6.048 2.913 1.00 56.38 202 SER A N 1
ATOM 1491 C CA . SER A 1 202 ? 19.724 7.332 2.385 1.00 56.38 202 SER A CA 1
ATOM 1492 C C . SER A 1 202 ? 18.989 7.729 1.103 1.00 56.38 202 SER A C 1
ATOM 1494 O O . SER A 1 202 ? 18.311 6.910 0.481 1.00 56.38 202 SER A O 1
ATOM 1496 N N . SER A 1 203 ? 19.156 8.979 0.664 1.00 54.84 203 SER A N 1
ATOM 1497 C CA . SER A 1 203 ? 18.415 9.554 -0.471 1.00 54.84 203 SER A CA 1
ATOM 1498 C C . SER A 1 203 ? 18.622 8.854 -1.812 1.00 54.84 203 SER A C 1
ATOM 1500 O O . SER A 1 203 ? 17.822 9.015 -2.726 1.00 54.84 203 SER A O 1
ATOM 1502 N N . ASN A 1 204 ? 19.651 8.011 -1.926 1.00 50.81 204 ASN A N 1
ATOM 1503 C CA . ASN A 1 204 ? 19.961 7.270 -3.148 1.00 50.81 204 ASN A CA 1
ATOM 1504 C C . ASN A 1 204 ? 19.738 5.753 -3.031 1.00 50.81 204 ASN A C 1
ATOM 1506 O O . ASN A 1 204 ? 20.004 5.024 -3.986 1.00 50.81 204 ASN A O 1
ATOM 1510 N N . SER A 1 205 ? 19.292 5.258 -1.874 1.00 54.88 205 SER A N 1
ATOM 1511 C CA . SER A 1 205 ? 19.053 3.834 -1.634 1.00 54.88 205 SER A CA 1
ATOM 1512 C C . SER A 1 205 ? 17.981 3.676 -0.564 1.00 54.88 205 SER A C 1
ATOM 1514 O O . SER A 1 205 ? 18.286 3.652 0.627 1.00 54.88 205 SER A O 1
ATOM 1516 N N . TRP A 1 206 ? 16.727 3.558 -1.000 1.00 63.69 206 TRP A N 1
ATOM 1517 C CA . TRP A 1 206 ? 15.634 3.136 -0.135 1.00 63.69 206 TRP A CA 1
ATOM 1518 C C . TRP A 1 206 ? 15.493 1.613 -0.195 1.00 63.69 206 TRP A C 1
ATOM 1520 O O . TRP A 1 206 ? 15.290 1.033 -1.264 1.00 63.69 206 TRP A O 1
ATOM 1530 N N . SER A 1 207 ? 15.610 0.978 0.966 1.00 64.44 207 SER A N 1
ATOM 1531 C CA . SER A 1 207 ? 15.323 -0.431 1.190 1.00 64.44 207 SER A CA 1
ATOM 1532 C C . SER A 1 207 ? 14.145 -0.547 2.154 1.00 64.44 207 SER A C 1
ATOM 1534 O O . SER A 1 207 ? 14.146 -0.005 3.259 1.00 64.44 207 SER A O 1
ATOM 1536 N N . GLY A 1 208 ? 13.090 -1.206 1.695 1.00 75.94 208 GLY A N 1
ATOM 1537 C CA . GLY A 1 2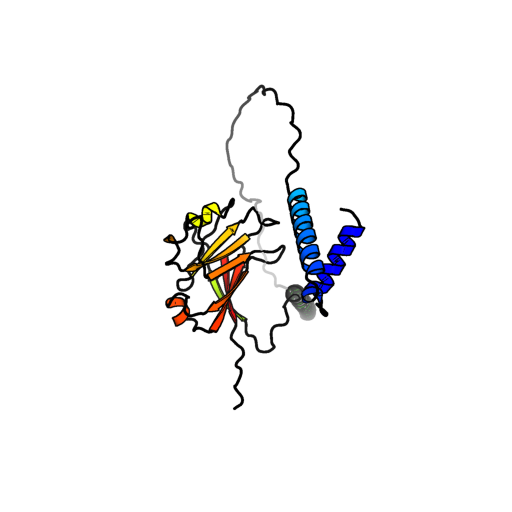08 ? 11.894 -1.470 2.477 1.00 75.94 208 GLY A CA 1
ATOM 1538 C C . GLY A 1 208 ? 11.209 -2.728 1.970 1.00 75.94 208 GLY A C 1
ATOM 1539 O O . GLY A 1 208 ? 11.544 -3.252 0.907 1.00 75.94 208 GLY A O 1
ATOM 1540 N N . TYR A 1 209 ? 10.244 -3.216 2.737 1.00 82.50 209 TYR A N 1
ATOM 1541 C CA . TYR A 1 209 ? 9.476 -4.421 2.421 1.00 82.50 209 TYR A CA 1
ATOM 1542 C C . TYR A 1 209 ? 8.557 -4.229 1.211 1.00 82.50 209 TYR A C 1
ATOM 1544 O O . TYR A 1 209 ? 8.171 -5.191 0.553 1.00 82.50 209 TYR A O 1
ATOM 1552 N N . GLY A 1 210 ? 8.217 -2.980 0.896 1.00 87.88 210 GLY A N 1
ATOM 1553 C CA . GLY A 1 210 ? 7.457 -2.642 -0.294 1.00 87.88 210 GLY A CA 1
ATOM 1554 C C . GLY A 1 210 ? 6.845 -1.254 -0.215 1.00 87.88 210 GLY A C 1
ATOM 1555 O O . GLY A 1 210 ? 6.929 -0.559 0.801 1.00 87.88 210 GLY A O 1
ATOM 1556 N N . GLN A 1 211 ? 6.219 -0.864 -1.318 1.00 90.94 211 GLN A N 1
ATOM 1557 C CA . GLN A 1 211 ? 5.518 0.400 -1.464 1.00 90.94 211 GLN A CA 1
ATOM 1558 C C . GLN A 1 211 ? 4.194 0.164 -2.192 1.00 90.94 211 GLN A C 1
ATOM 1560 O O . GLN A 1 211 ? 4.078 -0.732 -3.028 1.00 90.94 211 GLN A O 1
ATOM 1565 N N . GLY A 1 212 ? 3.187 0.958 -1.839 1.00 92.81 212 GLY A N 1
ATOM 1566 C CA . GLY A 1 212 ? 1.891 0.958 -2.500 1.00 92.81 212 GLY A CA 1
ATOM 1567 C C . GLY A 1 212 ? 1.332 2.369 -2.589 1.00 92.81 212 GLY A C 1
ATOM 1568 O O . GLY A 1 212 ? 1.251 3.063 -1.578 1.00 92.81 212 GLY A O 1
ATOM 1569 N N . CYS A 1 213 ? 0.957 2.800 -3.792 1.00 94.06 213 CYS A N 1
ATOM 1570 C CA . CYS A 1 213 ? 0.441 4.146 -4.041 1.00 94.06 213 CYS A CA 1
ATOM 1571 C C . CYS A 1 213 ? -1.066 4.164 -4.260 1.00 94.06 213 CYS A C 1
ATOM 1573 O O . CYS A 1 213 ? -1.663 3.173 -4.684 1.00 94.06 213 CYS A O 1
ATOM 1575 N N . SER A 1 214 ? -1.672 5.313 -3.978 1.00 93.00 214 SER A N 1
ATOM 1576 C CA . SER A 1 214 ? -3.047 5.604 -4.345 1.00 93.00 214 SER A CA 1
ATOM 1577 C C . SER A 1 214 ? -3.199 5.673 -5.864 1.00 93.00 214 SER A C 1
ATOM 1579 O O . SER A 1 214 ? -2.251 5.929 -6.608 1.00 93.00 214 SER A O 1
ATOM 1581 N N . ALA A 1 215 ? -4.421 5.426 -6.331 1.00 90.06 215 ALA A N 1
ATOM 1582 C CA . ALA A 1 215 ? -4.773 5.523 -7.740 1.00 90.06 215 ALA A CA 1
ATOM 1583 C C . ALA A 1 215 ? -6.220 6.009 -7.876 1.00 90.06 215 ALA A C 1
ATOM 1585 O O . ALA A 1 215 ? -7.177 5.242 -7.736 1.00 90.06 215 ALA A O 1
ATOM 1586 N N . GLY A 1 216 ? -6.400 7.304 -8.138 1.00 86.81 216 GLY A N 1
ATOM 1587 C CA . GLY A 1 216 ? -7.727 7.919 -8.174 1.00 86.81 216 GLY A CA 1
ATOM 1588 C C . GLY A 1 216 ? -8.449 7.770 -6.831 1.00 86.81 216 GLY A C 1
ATOM 1589 O O . GLY A 1 216 ? -7.968 8.252 -5.815 1.00 86.81 216 GLY A O 1
ATOM 1590 N N . ALA A 1 217 ? -9.603 7.096 -6.822 1.00 87.50 217 ALA A N 1
ATOM 1591 C CA . ALA A 1 217 ? -10.377 6.857 -5.598 1.00 87.50 217 ALA A CA 1
ATOM 1592 C C . ALA A 1 217 ? -9.835 5.703 -4.731 1.00 87.50 217 ALA A C 1
ATOM 1594 O O . ALA A 1 217 ? -10.331 5.491 -3.624 1.00 87.50 217 ALA A O 1
ATOM 1595 N N . PHE A 1 218 ? -8.861 4.933 -5.226 1.00 91.94 218 PHE A N 1
ATOM 1596 C CA . PHE A 1 218 ? -8.244 3.867 -4.445 1.00 91.94 218 PHE A CA 1
ATOM 1597 C C . PHE A 1 218 ? -7.196 4.452 -3.493 1.00 91.94 218 PHE A C 1
ATOM 1599 O O . PHE A 1 218 ? -6.288 5.148 -3.960 1.00 91.94 218 PHE A O 1
ATOM 1606 N N . PRO A 1 219 ? -7.290 4.170 -2.180 1.00 93.81 219 PRO A N 1
ATOM 1607 C CA . PRO A 1 219 ? -6.285 4.612 -1.226 1.00 93.81 219 PRO A CA 1
ATOM 1608 C C . PRO A 1 219 ? -4.948 3.914 -1.479 1.00 93.81 219 PRO A C 1
ATOM 1610 O O . PRO A 1 219 ? -4.890 2.829 -2.066 1.00 93.81 219 PRO A O 1
ATOM 1613 N N . ALA A 1 220 ? -3.873 4.521 -0.979 1.00 95.44 220 ALA A N 1
ATOM 1614 C CA . ALA A 1 220 ? -2.572 3.874 -0.938 1.00 95.44 220 ALA A CA 1
ATOM 1615 C C . ALA A 1 220 ? -2.676 2.578 -0.129 1.00 95.44 220 ALA A C 1
ATOM 1617 O O . ALA A 1 220 ? -3.148 2.584 1.009 1.00 95.44 220 ALA A O 1
ATOM 1618 N N . SER A 1 221 ? -2.293 1.456 -0.729 1.00 95.81 221 SER A N 1
ATOM 1619 C CA . SER A 1 221 ? -2.370 0.158 -0.067 1.00 95.81 221 SER A CA 1
ATOM 1620 C C . SER A 1 221 ? -1.250 -0.765 -0.512 1.00 95.81 221 SER A C 1
ATOM 1622 O O . SER A 1 221 ? -0.837 -0.747 -1.670 1.00 95.81 221 SER A O 1
ATOM 1624 N N . LEU A 1 222 ? -0.762 -1.575 0.421 1.00 95.56 222 LEU A N 1
ATOM 1625 C CA . LEU A 1 222 ? 0.322 -2.522 0.208 1.00 95.56 222 LEU A CA 1
ATOM 1626 C C . LEU A 1 222 ? -0.027 -3.835 0.895 1.00 95.56 222 LEU A C 1
ATOM 1628 O O . LEU A 1 222 ? -0.389 -3.851 2.068 1.00 95.56 222 LEU A O 1
ATOM 1632 N N . SER A 1 223 ? 0.080 -4.934 0.156 1.00 94.06 223 SER A N 1
ATOM 1633 C CA . SER A 1 223 ? -0.114 -6.285 0.686 1.00 94.06 223 SER A CA 1
ATOM 1634 C C . SER A 1 223 ? 1.172 -7.074 0.535 1.00 94.06 223 SER A C 1
ATOM 1636 O O . SER A 1 223 ? 1.817 -6.991 -0.510 1.00 94.06 223 SER A O 1
ATOM 1638 N N . PHE A 1 224 ? 1.529 -7.850 1.549 1.00 92.19 224 PHE A N 1
ATOM 1639 C CA . PHE A 1 224 ? 2.679 -8.742 1.493 1.00 92.19 224 PHE A CA 1
ATOM 1640 C C . PHE A 1 224 ? 2.427 -10.001 2.320 1.00 92.19 224 PHE A C 1
ATOM 1642 O O . PHE A 1 224 ? 1.502 -10.073 3.132 1.00 92.19 224 PHE A O 1
ATOM 1649 N N . VAL A 1 225 ? 3.263 -11.007 2.089 1.00 93.31 225 VAL A N 1
ATOM 1650 C CA . VAL A 1 225 ? 3.292 -12.235 2.879 1.00 93.31 225 VAL A CA 1
ATOM 1651 C C . VAL A 1 225 ? 4.496 -12.161 3.806 1.00 93.31 225 VAL A C 1
ATOM 1653 O O . VAL A 1 225 ? 5.602 -11.880 3.348 1.00 93.31 225 VAL A O 1
ATOM 1656 N N . VAL A 1 226 ? 4.289 -12.400 5.102 1.00 93.69 226 VAL A N 1
ATOM 1657 C CA . VAL A 1 226 ? 5.376 -12.425 6.081 1.00 93.69 226 VAL A CA 1
ATOM 1658 C C . VAL A 1 226 ? 6.391 -13.486 5.662 1.00 93.69 226 VAL A C 1
ATOM 1660 O O . VAL A 1 226 ? 6.044 -14.641 5.424 1.00 93.69 226 VAL A O 1
ATOM 1663 N N . ALA A 1 227 ? 7.646 -13.071 5.585 1.00 92.06 227 ALA A N 1
ATOM 1664 C CA . ALA A 1 227 ? 8.796 -13.851 5.137 1.00 92.06 227 ALA A CA 1
ATOM 1665 C C . ALA A 1 227 ? 9.968 -13.683 6.116 1.00 92.06 227 ALA A C 1
ATOM 1667 O O . ALA A 1 227 ? 9.906 -12.830 7.006 1.00 92.06 227 ALA A O 1
ATOM 1668 N N . ASP A 1 228 ? 11.009 -14.503 5.982 1.00 93.88 228 ASP A N 1
ATOM 1669 C CA . ASP A 1 228 ? 12.111 -14.600 6.949 1.00 93.88 228 ASP A CA 1
ATOM 1670 C C . ASP A 1 228 ? 12.882 -13.282 7.150 1.00 93.88 228 ASP A C 1
ATOM 1672 O O . ASP A 1 228 ? 13.403 -13.031 8.236 1.00 93.88 228 ASP A O 1
ATOM 1676 N N . GLU A 1 229 ? 12.910 -12.415 6.137 1.00 89.31 229 GLU A N 1
ATOM 1677 C CA . GLU A 1 229 ? 13.551 -11.096 6.152 1.00 89.31 229 GLU A CA 1
ATOM 1678 C C . GLU A 1 229 ? 12.806 -10.026 6.972 1.00 89.31 229 GLU A C 1
ATOM 1680 O O . GLU A 1 229 ? 13.332 -8.933 7.197 1.00 89.31 229 GLU A O 1
ATOM 1685 N N . HIS A 1 230 ? 11.583 -10.312 7.423 1.00 91.88 230 HIS A N 1
ATOM 1686 C CA . HIS A 1 230 ? 10.797 -9.388 8.239 1.00 91.88 230 HIS A CA 1
ATOM 1687 C C . HIS A 1 230 ? 11.213 -9.430 9.724 1.00 91.88 230 HIS A C 1
ATOM 1689 O O . HIS A 1 230 ? 11.830 -10.408 10.173 1.00 91.88 230 HIS A O 1
ATOM 1695 N N . PRO A 1 231 ? 10.862 -8.400 10.525 1.00 93.06 231 PRO A N 1
ATOM 1696 C CA . PRO A 1 231 ? 11.311 -8.285 11.909 1.00 93.06 231 PRO A CA 1
ATOM 1697 C C . PRO A 1 231 ? 10.864 -9.481 12.751 1.00 93.06 231 PRO A C 1
ATOM 1699 O O . PRO A 1 231 ? 9.767 -10.013 12.570 1.00 93.06 231 PRO A O 1
ATOM 1702 N N . GLU A 1 232 ? 11.698 -9.889 13.710 1.00 93.81 232 GLU A N 1
ATOM 1703 C CA . GLU A 1 232 ? 11.404 -11.031 14.588 1.00 93.81 232 GLU A CA 1
ATOM 1704 C C . GLU A 1 232 ? 10.076 -10.854 15.327 1.00 93.81 232 GLU A C 1
ATOM 1706 O O . GLU A 1 232 ? 9.248 -11.758 15.329 1.00 93.81 232 GLU A O 1
ATOM 1711 N N . GLN A 1 233 ? 9.821 -9.647 15.833 1.00 94.56 233 GLN A N 1
ATOM 1712 C CA . GLN A 1 233 ? 8.581 -9.285 16.524 1.00 94.56 233 GLN A CA 1
ATOM 1713 C C . GLN A 1 233 ? 7.337 -9.522 15.652 1.00 94.56 233 GLN A C 1
ATOM 1715 O O . GLN A 1 233 ? 6.298 -9.954 16.155 1.00 94.56 233 GLN A O 1
ATOM 1720 N N . LEU A 1 234 ? 7.435 -9.255 14.343 1.00 94.94 234 LEU A N 1
ATOM 1721 C CA . LEU A 1 234 ? 6.352 -9.522 13.400 1.00 94.94 234 LEU A CA 1
ATOM 1722 C C . LEU A 1 234 ? 6.180 -11.028 13.209 1.00 94.94 234 LEU A C 1
ATOM 1724 O O . LEU A 1 234 ? 5.060 -11.517 13.314 1.00 94.94 234 LEU A O 1
ATOM 1728 N N . ARG A 1 235 ? 7.279 -11.760 12.983 1.00 94.75 235 ARG A N 1
ATOM 1729 C CA . ARG A 1 235 ? 7.276 -13.214 12.738 1.00 94.75 235 ARG A CA 1
ATOM 1730 C C . ARG A 1 235 ? 6.790 -14.027 13.938 1.00 94.75 235 ARG A C 1
ATOM 1732 O O . ARG A 1 235 ? 6.118 -15.038 13.755 1.00 94.75 235 ARG A O 1
ATOM 1739 N N . GLU A 1 236 ? 7.095 -13.590 15.157 1.00 94.88 236 GLU A N 1
ATOM 1740 C CA . GLU A 1 236 ? 6.602 -14.214 16.390 1.00 94.88 236 GLU A CA 1
ATOM 1741 C C . GLU A 1 236 ? 5.079 -14.108 16.514 1.00 94.88 236 GLU A C 1
ATOM 1743 O O . GLU A 1 236 ? 4.417 -15.038 16.980 1.00 94.88 236 GLU A O 1
ATOM 1748 N N . ARG A 1 237 ? 4.509 -12.974 16.091 1.00 95.38 237 ARG A N 1
ATOM 1749 C CA . ARG A 1 237 ? 3.068 -12.721 16.182 1.00 95.38 237 ARG A CA 1
ATOM 1750 C C . ARG A 1 237 ? 2.284 -13.241 14.977 1.00 95.38 237 ARG A C 1
ATOM 1752 O O . ARG A 1 237 ? 1.136 -13.666 15.151 1.00 95.38 237 ARG A O 1
ATOM 1759 N N . TYR A 1 238 ? 2.889 -13.168 13.796 1.00 93.88 238 TYR A N 1
ATOM 1760 C CA . TYR A 1 238 ? 2.361 -13.550 12.490 1.00 93.88 238 TYR A CA 1
ATOM 1761 C C . TYR A 1 238 ? 3.410 -14.422 11.789 1.00 93.88 238 TYR A C 1
ATOM 1763 O O . TYR A 1 238 ? 4.343 -13.888 11.190 1.00 93.88 238 TYR A O 1
ATOM 1771 N N . PRO A 1 239 ? 3.295 -15.758 11.868 1.00 93.19 239 PRO A N 1
ATOM 1772 C CA . PRO A 1 239 ? 4.282 -16.666 11.294 1.00 93.19 239 PRO A CA 1
ATOM 1773 C C . PRO A 1 239 ? 4.503 -16.448 9.793 1.00 93.19 239 PRO A C 1
ATOM 1775 O O . PRO A 1 239 ? 3.623 -15.954 9.082 1.00 93.19 239 PRO A O 1
ATOM 1778 N N . VAL A 1 240 ? 5.665 -16.878 9.297 1.00 93.62 240 VAL A N 1
ATOM 1779 C CA . VAL A 1 240 ? 5.988 -16.872 7.862 1.00 93.62 240 VAL A CA 1
ATOM 1780 C C . VAL A 1 240 ? 4.870 -17.545 7.055 1.00 93.62 240 VAL A C 1
ATOM 1782 O O . VAL A 1 240 ? 4.355 -18.592 7.445 1.00 93.62 240 VAL A O 1
ATOM 1785 N N . GLY A 1 241 ? 4.477 -16.922 5.943 1.00 92.25 241 GLY A N 1
ATOM 1786 C CA . GLY A 1 241 ? 3.323 -17.314 5.130 1.00 92.25 241 GLY A CA 1
ATOM 1787 C C . GLY A 1 241 ? 2.032 -16.548 5.446 1.00 92.25 241 GLY A C 1
ATOM 1788 O O . GLY A 1 241 ? 1.074 -16.640 4.682 1.00 92.25 241 GLY A O 1
ATOM 1789 N N . THR A 1 242 ? 1.993 -15.758 6.523 1.00 92.56 242 THR A N 1
ATOM 1790 C CA . THR A 1 242 ? 0.822 -14.936 6.866 1.00 92.56 242 THR A CA 1
ATOM 1791 C C . THR A 1 242 ? 0.677 -13.753 5.908 1.00 92.56 242 THR A C 1
ATOM 1793 O O . THR A 1 242 ? 1.623 -12.990 5.736 1.00 92.56 242 THR A O 1
ATOM 1796 N N . ALA A 1 243 ? -0.502 -13.556 5.317 1.00 93.75 243 ALA A N 1
ATOM 1797 C CA . ALA A 1 243 ? -0.768 -12.422 4.434 1.00 93.75 243 ALA A CA 1
ATOM 1798 C C . ALA A 1 243 ? -1.310 -11.217 5.218 1.00 93.75 243 ALA A C 1
ATOM 1800 O O . ALA A 1 243 ? -2.336 -11.311 5.896 1.00 93.75 243 ALA A O 1
ATOM 1801 N N . LEU A 1 244 ? -0.636 -10.075 5.093 1.00 95.19 244 LEU A N 1
ATOM 1802 C CA . LEU A 1 244 ? -1.025 -8.805 5.701 1.00 95.19 244 LEU A CA 1
ATOM 1803 C C . LEU A 1 244 ? -1.268 -7.749 4.621 1.00 95.19 244 LEU A C 1
ATOM 1805 O O . LEU A 1 244 ? -0.615 -7.744 3.577 1.00 95.19 244 LEU A O 1
ATOM 1809 N N . GLN A 1 245 ? -2.189 -6.830 4.893 1.00 96.00 245 GLN A N 1
ATOM 1810 C CA . GLN A 1 245 ? -2.461 -5.675 4.045 1.00 96.00 245 GLN A CA 1
ATOM 1811 C C . GLN A 1 245 ? -2.540 -4.403 4.884 1.00 96.00 245 GLN A C 1
ATOM 1813 O O . GLN A 1 245 ? -3.207 -4.367 5.911 1.00 96.00 245 GLN A O 1
ATOM 1818 N N . PHE A 1 246 ? -1.886 -3.354 4.408 1.00 97.62 246 PHE A N 1
ATOM 1819 C CA . PHE A 1 246 ? -1.887 -2.018 4.985 1.00 97.62 246 PHE A CA 1
ATOM 1820 C C . PHE A 1 246 ? -2.639 -1.098 4.028 1.00 97.62 246 PHE A C 1
ATOM 1822 O O . PHE A 1 246 ? -2.363 -1.109 2.827 1.00 97.62 246 PHE A O 1
ATOM 1829 N N . VAL A 1 247 ? -3.598 -0.325 4.534 1.00 97.25 247 VAL A N 1
ATOM 1830 C CA . VAL A 1 247 ? -4.438 0.573 3.728 1.00 97.25 247 VAL A CA 1
ATOM 1831 C C . VAL A 1 247 ? -4.470 1.950 4.377 1.00 97.25 247 VAL A C 1
ATOM 1833 O O . VAL A 1 247 ? -4.957 2.104 5.497 1.00 97.25 247 VAL A O 1
ATOM 1836 N N . ALA A 1 248 ? -3.981 2.961 3.664 1.00 96.38 248 ALA A N 1
ATOM 1837 C CA . ALA A 1 248 ? -4.033 4.342 4.112 1.00 96.38 248 ALA A CA 1
ATOM 1838 C C . ALA A 1 248 ? -5.479 4.846 4.213 1.00 96.38 248 ALA A C 1
ATOM 1840 O O . ALA A 1 248 ? -6.334 4.585 3.360 1.00 96.38 248 ALA A O 1
ATOM 1841 N N . ARG A 1 249 ? -5.738 5.613 5.266 1.00 94.06 249 ARG A N 1
ATOM 1842 C CA . ARG A 1 249 ? -6.977 6.340 5.532 1.00 94.06 249 ARG A CA 1
ATOM 1843 C C . ARG A 1 249 ? -6.628 7.784 5.876 1.00 94.06 249 ARG A C 1
ATOM 1845 O O . ARG A 1 249 ? -5.478 8.128 6.142 1.00 94.06 249 ARG A O 1
ATOM 1852 N N . GLU A 1 250 ? -7.644 8.634 5.960 1.00 89.88 250 GLU A N 1
ATOM 1853 C CA . GLU A 1 250 ? -7.455 10.003 6.454 1.00 89.88 250 GLU A CA 1
ATOM 1854 C C . GLU A 1 250 ? -6.873 10.015 7.878 1.00 89.88 250 GLU A C 1
ATOM 1856 O O . GLU A 1 250 ? -5.967 10.793 8.179 1.00 89.88 250 GLU A O 1
ATOM 1861 N N . THR A 1 251 ? -7.358 9.115 8.738 1.00 91.50 251 THR A N 1
ATOM 1862 C CA . THR A 1 251 ? -7.059 9.100 10.177 1.00 91.50 251 THR A CA 1
ATOM 1863 C C . THR A 1 251 ? -5.864 8.237 10.578 1.00 91.50 251 THR A C 1
ATOM 1865 O O . THR A 1 251 ? -5.494 8.253 11.748 1.00 91.50 251 THR A O 1
ATOM 1868 N N . GLY A 1 252 ? -5.292 7.447 9.669 1.00 95.62 252 GLY A N 1
ATOM 1869 C CA . GLY A 1 252 ? -4.319 6.415 10.027 1.00 95.62 252 GLY A CA 1
ATOM 1870 C C . GLY A 1 252 ? -4.071 5.414 8.905 1.00 95.62 252 GLY A C 1
ATOM 1871 O O . GLY A 1 252 ? -4.478 5.634 7.765 1.00 95.62 252 GLY A O 1
ATOM 1872 N N . VAL A 1 253 ? -3.460 4.285 9.248 1.00 97.75 253 VAL A N 1
ATOM 1873 C CA . VAL A 1 253 ? -3.292 3.138 8.345 1.00 97.75 253 VAL A CA 1
ATOM 1874 C C . VAL A 1 253 ? -3.971 1.920 8.955 1.00 97.75 253 VAL A C 1
ATOM 1876 O O . VAL A 1 253 ? -3.604 1.481 10.041 1.00 97.75 253 VAL A O 1
ATOM 1879 N N . ASP A 1 254 ? -4.966 1.368 8.270 1.00 97.69 254 ASP A N 1
ATOM 1880 C CA . ASP A 1 254 ? -5.614 0.129 8.694 1.00 97.69 254 ASP A CA 1
ATOM 1881 C C . ASP A 1 254 ? -4.749 -1.076 8.321 1.00 97.69 254 ASP A C 1
ATOM 1883 O O . ASP A 1 254 ? -4.268 -1.173 7.191 1.00 97.69 254 ASP A O 1
ATOM 1887 N N . VAL A 1 255 ? -4.603 -2.014 9.255 1.00 97.56 255 VAL A N 1
ATOM 1888 C CA . VAL A 1 255 ? -3.908 -3.285 9.045 1.00 97.56 255 VAL A CA 1
ATOM 1889 C C . VAL A 1 255 ? -4.929 -4.411 9.015 1.00 97.56 255 VAL A C 1
ATOM 1891 O O . VAL A 1 255 ? -5.723 -4.581 9.944 1.00 97.56 255 VAL A O 1
ATOM 1894 N N . PHE A 1 256 ? -4.881 -5.206 7.957 1.00 96.38 256 PHE A N 1
ATOM 1895 C CA . PHE A 1 256 ? -5.729 -6.364 7.744 1.00 96.38 256 PHE A CA 1
ATOM 1896 C C . PHE A 1 256 ? -4.892 -7.631 7.651 1.00 96.38 256 PHE A C 1
ATOM 1898 O O . PHE A 1 256 ? -3.761 -7.625 7.169 1.00 96.38 256 PHE A O 1
ATOM 1905 N N . LEU A 1 257 ? -5.493 -8.725 8.089 1.00 94.44 257 LEU A N 1
ATOM 1906 C CA . LEU A 1 257 ? -4.969 -10.077 8.014 1.00 94.44 257 LEU A CA 1
ATOM 1907 C C . LEU A 1 257 ? -5.860 -10.881 7.075 1.00 94.44 257 LEU A C 1
ATOM 1909 O O . LEU A 1 257 ? -7.074 -10.884 7.270 1.00 94.44 257 LEU A O 1
ATOM 1913 N N . SER A 1 258 ? -5.268 -11.583 6.110 1.00 89.75 258 SER A N 1
ATOM 1914 C CA . SER A 1 258 ? -5.954 -12.659 5.395 1.00 89.75 258 SER A CA 1
ATOM 1915 C C . SER A 1 258 ? -5.489 -13.988 5.966 1.00 89.75 258 SER A C 1
ATOM 1917 O O . SER A 1 258 ? -4.300 -14.311 5.910 1.00 89.75 258 SER A O 1
ATOM 1919 N N . GLU A 1 259 ? -6.422 -14.775 6.489 1.00 77.50 259 GLU A N 1
ATOM 1920 C CA . GLU A 1 259 ? -6.136 -16.177 6.782 1.00 77.50 259 GLU A CA 1
ATOM 1921 C C . GLU A 1 259 ? -5.908 -16.909 5.453 1.00 77.50 259 GLU A C 1
ATOM 1923 O O . GLU A 1 259 ? -6.638 -16.692 4.481 1.00 77.50 259 GLU A O 1
ATOM 1928 N N . ALA A 1 260 ? -4.848 -17.716 5.372 1.00 59.81 260 ALA A N 1
ATOM 1929 C CA . ALA A 1 260 ? -4.627 -18.552 4.200 1.00 59.81 260 ALA A CA 1
ATOM 1930 C C . ALA A 1 260 ? -5.722 -19.632 4.143 1.00 59.81 260 ALA A C 1
ATOM 1932 O O . ALA A 1 260 ? -6.090 -20.162 5.197 1.00 59.81 260 ALA A O 1
ATOM 1933 N N . PRO A 1 261 ? -6.221 -19.991 2.946 1.00 53.72 261 PRO A N 1
ATOM 1934 C CA . PRO A 1 261 ? -7.154 -21.099 2.807 1.00 53.72 261 PRO A CA 1
ATOM 1935 C C . PRO A 1 261 ? -6.504 -22.355 3.393 1.00 53.72 261 PRO A C 1
ATOM 1937 O O . PRO A 1 261 ? -5.364 -22.688 3.051 1.00 53.72 261 PRO A O 1
ATOM 1940 N N . THR A 1 262 ? -7.193 -23.055 4.298 1.00 48.19 262 THR A N 1
ATOM 1941 C CA . THR A 1 262 ? -6.726 -24.356 4.783 1.00 48.19 262 THR A CA 1
ATOM 1942 C C . THR A 1 262 ? -6.855 -25.346 3.637 1.00 48.19 262 THR A C 1
ATOM 1944 O O . THR A 1 262 ? -7.866 -26.031 3.500 1.00 48.19 262 THR A O 1
ATOM 1947 N N . THR A 1 263 ? -5.843 -25.423 2.779 1.00 50.81 263 THR A N 1
ATOM 1948 C CA . THR A 1 263 ? -5.682 -26.571 1.896 1.00 50.81 263 THR A CA 1
ATOM 1949 C C . THR A 1 263 ? -5.394 -27.772 2.781 1.00 50.81 263 THR A C 1
ATOM 1951 O O . THR A 1 263 ? -4.246 -28.027 3.147 1.00 50.81 263 THR A O 1
ATOM 1954 N N . GLU A 1 264 ? -6.447 -28.497 3.156 1.00 44.44 264 GLU A N 1
ATOM 1955 C CA . GLU A 1 264 ? -6.319 -29.880 3.584 1.00 44.44 264 GLU A CA 1
ATOM 1956 C C . GLU A 1 264 ? -5.656 -30.635 2.429 1.00 44.44 264 GLU A C 1
ATOM 1958 O O . GLU A 1 264 ? -6.261 -30.902 1.389 1.00 44.44 264 GLU A O 1
ATOM 1963 N N . ALA A 1 265 ? -4.361 -30.908 2.591 1.00 42.09 265 ALA A N 1
ATOM 1964 C CA . ALA A 1 265 ? -3.635 -31.835 1.750 1.00 42.09 265 ALA A CA 1
ATOM 1965 C C . ALA A 1 265 ? -4.367 -33.179 1.825 1.00 42.09 265 ALA A C 1
ATOM 1967 O O . ALA A 1 265 ? -4.337 -33.864 2.845 1.00 42.09 265 ALA A O 1
ATOM 1968 N N . THR A 1 266 ? -5.088 -33.513 0.757 1.00 41.81 266 THR A N 1
ATOM 1969 C CA . THR A 1 266 ? -5.602 -34.864 0.564 1.00 41.81 266 THR A CA 1
ATOM 1970 C C . THR A 1 266 ? -4.408 -35.726 0.165 1.00 41.81 266 THR A C 1
ATOM 1972 O O . THR A 1 266 ? -3.830 -35.511 -0.900 1.00 41.81 266 THR A O 1
ATOM 1975 N N . ASP A 1 267 ? -4.022 -36.602 1.091 1.00 37.91 267 ASP A N 1
ATOM 1976 C CA . ASP A 1 267 ? -3.024 -37.678 0.974 1.00 37.91 267 ASP A CA 1
ATOM 1977 C C . ASP A 1 267 ? -3.358 -38.644 -0.185 1.00 37.91 267 ASP A C 1
ATOM 1979 O O . ASP A 1 267 ? -4.556 -38.998 -0.334 1.00 37.91 267 ASP A O 1
#

Solvent-accessible surface area (backbone atoms only — not comparable to full-atom values): 16484 Å² total; per-residue (Å²): 131,61,71,68,58,58,52,50,50,51,54,47,47,42,28,61,74,35,97,77,50,54,36,90,84,33,70,66,60,48,53,51,42,53,54,49,53,53,51,51,52,50,50,52,55,58,70,69,49,77,76,78,77,77,89,77,83,85,85,84,88,87,84,89,87,88,83,89,86,82,87,85,88,88,83,88,82,82,92,83,85,82,87,83,85,84,88,88,80,95,73,85,82,83,80,78,63,72,70,59,57,54,58,52,52,52,54,53,52,53,51,50,54,50,51,52,50,54,54,54,57,62,62,59,66,78,61,79,78,65,74,87,66,60,98,71,57,47,76,43,82,73,52,68,32,43,69,64,76,52,83,72,43,71,18,54,51,80,62,23,90,46,83,64,46,27,35,46,68,57,49,53,32,33,42,38,37,34,28,33,77,92,46,86,64,101,26,35,30,37,36,36,26,47,60,82,43,44,86,69,26,39,71,89,48,81,70,55,84,46,69,14,55,30,58,89,92,43,57,19,39,42,71,51,60,39,48,90,91,50,44,66,63,34,40,77,76,42,46,72,71,39,35,38,36,41,36,53,53,95,80,30,33,39,34,33,36,41,54,74,70,83,76,75,78,81,127

Sequence (267 aa):
MDDGVTAELRALRARAYGPDADIAADPVATSRLAELEAADRAAAAAALRPREPEPEPEPEPEVVDEVAALFPEPVGSTPDAREDAPADERTATPRPPKRLLLTWAGSLALVAVLAVAVTSFTTARSAATATTLPDDAQITHVTTLLPTGADVPDGLQDFSDGPARSFETFFGVETIEVSVPWLPGDSTCILLMSTEQRDENSSNSWSGYGQGCSAGAFPASLSFVVADEHPEQLRERYPVGTALQFVARETGVDVFLSEAPTTEATD

=== Feature glossary ===
The record interleaves many kinds of information about one protein. Here is each kind framed as the question it answers.

Q: What does the local fold look like, residue by residue?
A: A 3Di character summarizes, for each residue, the relative orientation of the Cα frame of its nearest spatial neighbor. Because it encodes fold topology rather than chemistry, 3Di alignments detect remote structural similarity that sequence alignment misses.

Q: Which residues are in helices, strands, or loops?
A: Secondary structure is the local, repeating backbone conformation. DSSP classifies it into eight states by reading the hydrogen-bond network: three helix types (H, G, I), two β types (E, B), two non-regular types (T, S), and unstructured coil (-).

Q: How big and how compact is the whole molecule?
A: Three whole-structure scalars: the radius of gyration (RMS distance of Cα from centroid, in Å), the count of Cα–Cα contacts (pairs closer than 8 Å and separated by more than four residues in sequence — i.e. tertiary, not local, contacts), and the bounding-box dimensions. Together they distinguish compact globular folds from extended fibres or disordered chains.

Q: How confident is the AlphaFold model at each residue?
A: For AlphaFold models, the B-factor field carries pLDDT — the model's own estimate of local accuracy on a 0–100 scale. Regions with pLDDT<50 should be treated as essentially unmodeled; they often correspond to intrinsically disordered segments.

Q: What family and function is it annotated with?
A: Functional annotations link the protein to curated databases. InterPro entries identify conserved domains and families by matching the sequence against member-database signatures (Pfam, PROSITE, CDD, …). Gene Ontology (GO) terms describe molecular function, biological process, and cellular component in a controlled vocabulary. CATH places the structure in a hierarchical fold classification (Class/Architecture/Topology/Homologous-superfamily). The organism is the source species.

Q: What known structures does this most resemble?
A: Nearest PDB neighbors are the top structural matches found by Foldseek when searching this structure against the entire Protein Data Bank. Each hit reports a TM-score (0 to 1; >0.5 almost always implies the same fold) and an E-value. These are *structural* homologs — they may share no detectable sequence similarity.

Q: Which residues are buried vs exposed?
A: Solvent-accessible surface area (SASA) is the area in Å² traced out by the centre of a 1.4 Å probe sphere (a water molecule) rolled over the protein's van der Waals surface (Shrake–Rupley / Lee–Richards construction). Buried residues have near-zero SASA; fully exposed residues can exceed 200 Å². The total SASA scales roughly with the number of surface residues.

Q: What are the backbone torsion angles?
A: φ (phi) and ψ (psi) are the two rotatable backbone dihedrals per residue: φ is the C(i-1)–N–Cα–C torsion, ψ is the N–Cα–C–N(i+1) torsion, both in degrees on (−180°, 180°]. α-helical residues cluster near (−60°, −45°); β-strand residues near (−120°, +130°). A Ramachandran plot is simply a scatter of (φ, ψ) for every residue.

Q: Are the domains correctly placed relative to each other?
A: Predicted aligned error is AlphaFold's pairwise confidence. Unlike pLDDT (per-residue), PAE is per-residue-pair and captures whether two parts of the structure are correctly placed relative to each other. Units are ångströms of expected positional error.

Q: What if only a Cα trace is available?
A: P-SEA three-state annotation labels each residue as helix, strand, or coil based purely on the geometry of the Cα trace. It serves as a fallback when the full backbone (and thus DSSP) is unavailable.

Q: What is the amino-acid chain?
A: This is the polypeptide sequence — one letter per residue, N-terminus first. Length ranges from a few dozen residues for small domains to over a thousand for large multi-domain proteins.

Q: What do the rendered images show?
A: The six renders are orthographic views along the three Cartesian axes in both directions. Representation (cartoon, sticks, or surface) and color scheme (sequence-rainbow or by-chain) vary across proteins so the training set covers all the common visualization conventions.

Q: What do the diagnostic plots show?
A: Plot images: a contact map (which residues are close in 3D, as an N×N binary image), a Ramachandran scatter (backbone torsion angles, revealing secondary-structure composition at a glance), and — for AlphaFold structures — a PAE heatmap (pairwise prediction confidence).

Q: How mobile is each atom in the crystal?
A: B-factor (Debye–Waller factor) reflects atomic displacement in the crystal lattice. It is an experimental observable (units Å²), not a prediction; low values mean the atom is pinned down, high values mean it moves or is heterogeneous across the crystal.

Q: Where is each backbone atom in 3D?
A: The mmCIF table is the protein's shape written out atom by atom. For each backbone N, Cα, C, and carbonyl O, it records an (x, y, z) coordinate triple in Å plus the residue type, chain letter, and residue number.